Protein AF-A0A928KR52-F1 (afdb_monomer)

Mean predicted aligned error: 9.92 Å

Foldseek 3Di:
DDPVLVVLVVVLVVLVVLLCVQVVCVVVQKFFDDPRHTVVLCVLVSVLVNLVSVLVNVLVVLVVCVVVDPVVRSVVVNVVSVVVNVVSVVVSVVSVVLVPDWDWDKDADPVRQKIWIWTADSVQGWIKIWIWGDPDPGMTGTADIDIGPFADDDDDWDWDDDPFWIKIWGWGDPPDPPDDTDIDIDTGGGHPDDPPD

Secondary structure (DSSP, 8-state):
--HHHHHHHHHHHHHHHHHHHHHHHHHTTEEEEETTEEHHHHHHHHHHHHHHHHHHHHHHHHHHTTTTS-HHHHHHHHHHHHHHHHHHHHHHHHHHHHHTT--EEEEE-TTSSEEEEEEE-TTTSSEEEEEEEEEETTEEEEEEEEEE--B-SS--EEEEE-SSEEEEEEEE--SSTTPPPEEEEEEEESS------

Sequence (197 aa):
MTRKHAGLILAFSLLIFIAIAGIIPAVFGLEVFIFGRKFTEFFGVIAAAAAVLICIFVLSLISEYSEKIPKIASVVLRVLIIAFTVIFSFLFLAVSAFFTEKRVYRNISDDRRHEVIISEDSTFGGYNAVLYRRYSPFLKGEEPSFYIDDLAGEPDFTVDWYEDGCSVTYEHYSEYLGAEPTDFTQRLYFNNQNIEQ

Structure (mmCIF, N/CA/C/O backbone):
data_AF-A0A928KR52-F1
#
_entry.id   AF-A0A928KR52-F1
#
loop_
_atom_site.group_PDB
_atom_site.id
_atom_site.type_symbol
_atom_site.label_atom_id
_atom_site.label_alt_id
_atom_site.label_comp_id
_atom_site.label_asym_id
_atom_site.label_entity_id
_atom_site.label_seq_id
_atom_site.pdbx_PDB_ins_code
_atom_site.Cartn_x
_atom_site.Cartn_y
_atom_site.Cartn_z
_atom_site.occupancy
_atom_site.B_iso_or_equiv
_atom_site.auth_seq_id
_atom_site.auth_comp_id
_atom_site.auth_asym_id
_atom_site.auth_atom_id
_atom_site.pdbx_PDB_model_num
ATOM 1 N N . MET A 1 1 ? -23.065 -6.077 30.603 1.00 55.69 1 MET A N 1
ATOM 2 C CA . MET A 1 1 ? -22.510 -5.696 29.287 1.00 55.69 1 MET A CA 1
ATOM 3 C C . MET A 1 1 ? -23.669 -5.381 28.353 1.00 55.69 1 MET A C 1
ATOM 5 O O . MET A 1 1 ? -24.439 -6.279 28.038 1.00 55.69 1 MET A O 1
ATOM 9 N N . THR A 1 2 ? -23.886 -4.112 28.002 1.00 74.12 2 THR A N 1
ATOM 10 C CA . THR A 1 2 ? -25.034 -3.728 27.158 1.00 74.12 2 THR A CA 1
ATOM 11 C C . THR A 1 2 ? -24.762 -4.068 25.683 1.00 74.12 2 THR A C 1
ATOM 13 O O . THR A 1 2 ? -23.604 -4.101 25.265 1.00 74.12 2 THR A O 1
ATOM 16 N N . ARG A 1 3 ? -25.804 -4.312 24.864 1.00 76.25 3 ARG A N 1
ATOM 17 C CA . ARG A 1 3 ? -25.668 -4.651 23.421 1.00 76.25 3 ARG A CA 1
ATOM 18 C C . ARG A 1 3 ? -24.761 -3.675 22.646 1.00 76.25 3 ARG A C 1
ATOM 20 O O . ARG A 1 3 ? -24.077 -4.085 21.716 1.00 76.25 3 ARG A O 1
ATOM 27 N N . LYS A 1 4 ? -24.710 -2.407 23.071 1.00 75.00 4 LYS A N 1
ATOM 28 C CA . LYS A 1 4 ? -23.843 -1.358 22.507 1.00 75.00 4 LYS A CA 1
ATOM 29 C C . LYS A 1 4 ? -22.347 -1.640 22.720 1.00 75.00 4 LYS A C 1
ATOM 31 O O . LYS A 1 4 ? -21.561 -1.459 21.799 1.00 75.00 4 LYS A O 1
ATOM 36 N N . HIS A 1 5 ? -21.964 -2.147 23.894 1.00 78.12 5 HIS A N 1
ATOM 37 C CA . HIS A 1 5 ? -20.573 -2.507 24.198 1.00 78.12 5 HIS A CA 1
ATOM 38 C C . HIS A 1 5 ? -20.128 -3.740 23.407 1.00 78.12 5 HIS A C 1
ATOM 40 O O . HIS A 1 5 ? -19.004 -3.776 22.923 1.00 78.12 5 HIS A O 1
ATOM 46 N N . ALA A 1 6 ? -21.019 -4.720 23.224 1.00 79.94 6 ALA A N 1
ATOM 47 C CA . ALA A 1 6 ? -20.734 -5.886 22.389 1.00 79.94 6 ALA A CA 1
ATOM 48 C C . ALA A 1 6 ? -20.497 -5.489 20.920 1.00 79.94 6 ALA A C 1
ATOM 50 O O . ALA A 1 6 ? -19.545 -5.964 20.309 1.00 79.94 6 ALA A O 1
ATOM 51 N N . GLY A 1 7 ? -21.307 -4.570 20.378 1.00 80.19 7 GLY A N 1
ATOM 52 C CA . GLY A 1 7 ? -21.117 -4.041 19.023 1.00 80.19 7 GLY A CA 1
ATOM 53 C C . GLY A 1 7 ? -19.794 -3.287 18.845 1.00 80.19 7 GLY A C 1
ATOM 54 O O . GLY A 1 7 ? -19.090 -3.521 17.867 1.00 80.19 7 GLY A O 1
ATOM 55 N N . LEU A 1 8 ? -19.419 -2.437 19.809 1.00 82.31 8 LEU A N 1
ATOM 56 C CA . LEU A 1 8 ? -18.141 -1.710 19.779 1.00 82.31 8 LEU A CA 1
ATOM 57 C C . LEU A 1 8 ? -16.932 -2.647 19.851 1.00 82.31 8 LEU A C 1
ATOM 59 O O . LEU A 1 8 ? -15.969 -2.457 19.114 1.00 82.31 8 LEU A O 1
ATOM 63 N N . ILE A 1 9 ? -16.991 -3.677 20.698 1.00 80.88 9 ILE A N 1
ATOM 64 C CA . ILE A 1 9 ? -15.913 -4.666 20.801 1.00 80.88 9 ILE A CA 1
ATOM 65 C C . ILE A 1 9 ? -15.808 -5.484 19.519 1.00 80.88 9 ILE A C 1
ATOM 67 O O . ILE A 1 9 ? -14.703 -5.659 19.025 1.00 80.88 9 ILE A O 1
ATOM 71 N N . LEU A 1 10 ? -16.928 -5.918 18.935 1.00 86.62 10 LEU A N 1
ATOM 72 C CA . LEU A 1 10 ? -16.916 -6.615 17.647 1.00 86.62 10 LEU A CA 1
ATOM 73 C C . LEU A 1 10 ? -16.299 -5.753 16.539 1.00 86.62 10 LEU A C 1
ATOM 75 O O . LEU A 1 10 ? -15.465 -6.245 15.785 1.00 86.62 10 LEU A O 1
ATOM 79 N N . ALA A 1 11 ? -16.659 -4.468 16.467 1.00 83.50 11 ALA A N 1
ATOM 80 C CA . ALA A 1 11 ? -16.080 -3.539 15.498 1.00 83.50 11 ALA A CA 1
ATOM 81 C C . ALA A 1 11 ? -14.566 -3.366 15.705 1.00 83.50 11 ALA A C 1
ATOM 83 O O . ALA A 1 11 ? -13.798 -3.408 14.747 1.00 83.50 11 ALA A O 1
ATOM 84 N N . PHE A 1 12 ? -14.121 -3.236 16.956 1.00 81.62 12 PHE A N 1
ATOM 85 C CA . PHE A 1 12 ? -12.703 -3.127 17.286 1.00 81.62 12 PHE A CA 1
ATOM 86 C C . PHE A 1 12 ? -11.923 -4.411 16.963 1.00 81.62 12 PHE A C 1
ATOM 88 O O . PHE A 1 12 ? -10.871 -4.356 16.329 1.00 81.62 12 PHE A O 1
ATOM 95 N N . SER A 1 13 ? -12.461 -5.577 17.330 1.00 80.88 13 SER A N 1
ATOM 96 C CA . SER A 1 13 ? -11.883 -6.881 16.993 1.00 80.88 13 SER A CA 1
ATOM 97 C C . SER A 1 13 ? -11.789 -7.092 15.483 1.00 80.88 13 SER A C 1
ATOM 99 O O . SER A 1 13 ? -10.795 -7.639 15.013 1.00 80.88 13 SER A O 1
ATOM 101 N N . LEU A 1 14 ? -12.777 -6.620 14.717 1.00 87.00 14 LEU A N 1
ATOM 102 C CA . LEU A 1 14 ? -12.745 -6.664 13.258 1.00 87.00 14 LEU A CA 1
ATOM 103 C C . LEU A 1 14 ? -11.620 -5.789 12.686 1.00 87.00 14 LEU A C 1
ATOM 105 O O . LEU A 1 14 ? -10.897 -6.247 11.808 1.00 87.00 14 LEU A O 1
ATOM 109 N N . LEU A 1 15 ? -11.426 -4.565 13.192 1.00 84.19 15 LEU A N 1
ATOM 110 C CA . LEU A 1 15 ? -10.324 -3.702 12.743 1.00 84.19 15 LEU A CA 1
ATOM 111 C C . LEU A 1 15 ? -8.952 -4.315 13.041 1.00 84.19 15 LEU A C 1
ATOM 113 O O . LEU A 1 15 ? -8.076 -4.286 12.179 1.00 84.19 15 LEU A O 1
ATOM 117 N N . ILE A 1 16 ? -8.777 -4.913 14.225 1.00 82.88 16 ILE A N 1
ATOM 118 C CA . ILE A 1 16 ? -7.548 -5.643 14.568 1.00 82.88 16 ILE A CA 1
ATOM 119 C C . ILE A 1 16 ? -7.344 -6.816 13.614 1.00 82.88 16 ILE A C 1
ATOM 121 O O . ILE A 1 16 ? -6.245 -7.004 13.103 1.00 82.88 16 ILE A O 1
ATOM 125 N N . PHE A 1 17 ? -8.394 -7.596 13.352 1.00 86.25 17 PHE A N 1
ATOM 126 C CA . PHE A 1 17 ? -8.311 -8.718 12.427 1.00 86.25 17 PHE A CA 1
ATOM 127 C C . PHE A 1 17 ? -7.885 -8.264 11.026 1.00 86.25 17 PHE A C 1
ATOM 129 O O . PHE A 1 17 ? -6.988 -8.867 10.446 1.00 86.25 17 PHE A O 1
ATOM 136 N N . ILE A 1 18 ? -8.465 -7.176 10.510 1.00 84.88 18 ILE A N 1
ATOM 137 C CA . ILE A 1 18 ? -8.103 -6.605 9.205 1.00 84.88 18 ILE A CA 1
ATOM 138 C C . ILE A 1 18 ? -6.641 -6.136 9.205 1.00 84.88 18 ILE A C 1
ATOM 140 O O . ILE A 1 18 ? -5.906 -6.437 8.268 1.00 84.88 18 ILE A O 1
ATOM 144 N N . ALA A 1 19 ? -6.197 -5.450 10.263 1.00 82.19 19 ALA A N 1
ATOM 145 C CA . ALA A 1 19 ? -4.809 -5.015 10.407 1.00 82.19 19 ALA A CA 1
ATOM 146 C C . ALA A 1 19 ? -3.832 -6.202 10.393 1.00 82.19 19 ALA A C 1
ATOM 148 O O . ALA A 1 19 ? -2.851 -6.192 9.652 1.00 82.19 19 ALA A O 1
ATOM 149 N N . ILE A 1 20 ? -4.128 -7.251 11.163 1.00 83.06 20 ILE A N 1
ATOM 150 C CA . ILE A 1 20 ? -3.325 -8.477 11.221 1.00 83.06 20 ILE A CA 1
ATOM 151 C C . ILE A 1 20 ? -3.319 -9.187 9.863 1.00 83.06 20 ILE A C 1
ATOM 153 O O . ILE A 1 20 ? -2.260 -9.591 9.393 1.00 83.06 20 ILE A O 1
ATOM 157 N N . ALA A 1 21 ? -4.476 -9.308 9.210 1.00 84.44 21 ALA A N 1
ATOM 158 C CA . ALA A 1 21 ? -4.600 -9.952 7.906 1.00 84.44 21 ALA A CA 1
ATOM 159 C C . ALA A 1 21 ? -3.812 -9.227 6.805 1.00 84.44 21 ALA A C 1
ATOM 161 O O . ALA A 1 21 ? -3.392 -9.871 5.849 1.00 84.44 21 ALA A O 1
ATOM 162 N N . GLY A 1 22 ? -3.592 -7.917 6.938 1.00 78.88 22 GLY A N 1
ATOM 163 C CA . GLY A 1 22 ? -2.724 -7.164 6.037 1.00 78.88 22 GLY A CA 1
ATOM 164 C C . GLY A 1 22 ? -1.235 -7.231 6.389 1.00 78.88 22 GLY A C 1
ATOM 165 O O . GLY A 1 22 ? -0.410 -7.248 5.483 1.00 78.88 22 GLY A O 1
ATOM 166 N N . ILE A 1 23 ? -0.878 -7.312 7.678 1.00 79.50 23 ILE A N 1
ATOM 167 C CA . ILE A 1 23 ? 0.526 -7.371 8.130 1.00 79.50 23 ILE A CA 1
ATOM 168 C C . ILE A 1 23 ? 1.128 -8.771 7.965 1.00 79.50 23 ILE A C 1
ATOM 170 O O . ILE A 1 23 ? 2.283 -8.889 7.572 1.00 79.50 23 ILE A O 1
ATOM 174 N N . ILE A 1 24 ? 0.379 -9.837 8.273 1.00 85.75 24 ILE A N 1
ATOM 175 C CA . ILE A 1 24 ? 0.907 -11.211 8.233 1.00 85.75 24 ILE A CA 1
ATOM 176 C C . ILE A 1 24 ? 1.491 -11.555 6.854 1.00 85.75 24 ILE A C 1
ATOM 178 O O . ILE A 1 24 ? 2.617 -12.045 6.823 1.00 85.75 24 ILE A O 1
ATOM 182 N N . PRO A 1 25 ? 0.803 -11.302 5.724 1.00 85.38 25 PRO A N 1
ATOM 183 C CA . PRO A 1 25 ? 1.374 -11.558 4.406 1.00 85.38 25 PRO A CA 1
ATOM 184 C C . PRO A 1 25 ? 2.685 -10.799 4.173 1.00 85.38 25 PRO A C 1
ATOM 186 O O . PRO A 1 25 ? 3.625 -11.390 3.643 1.00 85.38 25 PRO A O 1
ATOM 189 N N . ALA A 1 26 ? 2.789 -9.550 4.644 1.00 80.75 26 ALA A N 1
ATOM 190 C CA . ALA A 1 26 ? 3.984 -8.726 4.457 1.00 80.75 26 ALA A CA 1
ATOM 191 C C . ALA A 1 26 ? 5.219 -9.336 5.142 1.00 80.75 26 ALA A C 1
ATOM 193 O O . ALA A 1 26 ? 6.319 -9.277 4.602 1.00 80.75 26 ALA A O 1
ATOM 194 N N . VAL A 1 27 ? 5.038 -10.027 6.278 1.00 81.38 27 VAL A N 1
ATOM 195 C CA . VAL A 1 27 ? 6.116 -10.784 6.950 1.00 81.38 27 VAL A CA 1
ATOM 196 C C . VAL A 1 27 ? 6.681 -11.900 6.059 1.00 81.38 27 VAL A C 1
ATOM 198 O O . VAL A 1 27 ? 7.848 -12.261 6.190 1.00 81.38 27 VAL A O 1
ATOM 201 N N . PHE A 1 28 ? 5.882 -12.430 5.133 1.00 83.69 28 PHE A N 1
ATOM 202 C CA . PHE A 1 28 ? 6.294 -13.449 4.164 1.00 83.69 28 PHE A CA 1
ATOM 203 C C . PHE A 1 28 ? 6.701 -12.864 2.799 1.00 83.69 28 PHE A C 1
ATOM 205 O O . PHE A 1 28 ? 6.797 -13.612 1.829 1.00 83.69 28 PHE A O 1
ATOM 212 N N . GLY A 1 29 ? 6.914 -11.546 2.699 1.00 79.88 29 GLY A N 1
ATOM 213 C CA . GLY A 1 29 ? 7.235 -10.872 1.434 1.00 79.88 29 GLY A CA 1
ATOM 214 C C . GLY A 1 29 ? 6.047 -10.760 0.472 1.00 79.88 29 GLY A C 1
ATOM 215 O O . GLY A 1 29 ? 6.232 -10.540 -0.724 1.00 79.88 29 GLY A O 1
ATOM 216 N N . LEU A 1 30 ? 4.821 -10.944 0.975 1.00 86.25 30 LEU A N 1
ATOM 217 C CA . LEU A 1 30 ? 3.591 -10.781 0.210 1.00 86.25 30 LEU A CA 1
ATOM 218 C C . LEU A 1 30 ? 2.888 -9.485 0.605 1.00 86.25 30 LEU A C 1
ATOM 220 O O . LEU A 1 30 ? 2.448 -9.301 1.732 1.00 86.25 30 LEU A O 1
ATOM 224 N N . GLU A 1 31 ? 2.688 -8.615 -0.361 1.00 86.81 31 GLU A N 1
ATOM 225 C CA . GLU A 1 31 ? 1.972 -7.366 -0.204 1.00 86.81 31 GLU A CA 1
ATOM 226 C C . GLU A 1 31 ? 0.489 -7.548 -0.543 1.00 86.81 31 GLU A C 1
ATOM 228 O O . GLU A 1 31 ? 0.108 -8.060 -1.606 1.00 86.81 31 GLU A O 1
ATOM 233 N N . VAL A 1 32 ? -0.371 -7.100 0.374 1.00 86.69 32 VAL A N 1
ATOM 234 C CA . VAL A 1 32 ? -1.816 -7.023 0.144 1.00 86.69 32 VAL A CA 1
ATOM 235 C C . VAL A 1 32 ? -2.125 -5.699 -0.538 1.00 86.69 32 VAL A C 1
ATOM 237 O O . VAL A 1 32 ? -1.711 -4.648 -0.064 1.00 86.69 32 VAL A O 1
ATOM 240 N N . PHE A 1 33 ? -2.887 -5.727 -1.626 1.00 84.88 33 PHE A N 1
ATOM 241 C CA . PHE A 1 33 ? -3.305 -4.539 -2.362 1.00 84.88 33 PHE A CA 1
ATOM 242 C C . PHE A 1 33 ? -4.809 -4.319 -2.233 1.00 84.88 33 PHE A C 1
ATOM 244 O O . PHE A 1 33 ? -5.597 -5.227 -2.486 1.00 84.88 33 PHE A O 1
ATOM 251 N N . ILE A 1 34 ? -5.220 -3.093 -1.907 1.00 80.62 34 ILE A N 1
ATOM 252 C CA . ILE A 1 34 ? -6.626 -2.664 -1.910 1.00 80.62 34 ILE A CA 1
ATOM 253 C C . ILE A 1 34 ? -6.733 -1.404 -2.767 1.00 80.62 34 ILE A C 1
ATOM 255 O O . ILE A 1 34 ? -5.911 -0.500 -2.657 1.00 80.62 34 ILE A O 1
ATOM 259 N N . PHE A 1 35 ? -7.707 -1.369 -3.681 1.00 76.50 35 PHE A N 1
ATOM 260 C CA . PHE A 1 35 ? -7.882 -0.271 -4.649 1.00 76.50 35 PHE A CA 1
ATOM 261 C C . PHE A 1 35 ? -6.601 0.073 -5.427 1.00 76.50 35 PHE A C 1
ATOM 263 O O . PHE A 1 35 ? -6.375 1.210 -5.824 1.00 76.50 35 PHE A O 1
ATOM 270 N N . GLY A 1 36 ? -5.746 -0.928 -5.649 1.00 72.00 36 GLY A N 1
ATOM 271 C CA . GLY A 1 36 ? -4.499 -0.755 -6.376 1.00 72.00 36 GLY A CA 1
ATOM 272 C C . GLY A 1 36 ? -3.355 -0.102 -5.594 1.00 72.00 36 GLY A C 1
ATOM 273 O O . GLY A 1 36 ? -2.346 0.188 -6.222 1.00 72.00 36 GLY A O 1
ATOM 274 N N . ARG A 1 37 ? -3.454 0.069 -4.275 1.00 77.38 37 ARG A N 1
ATOM 275 C CA . ARG A 1 37 ? -2.351 0.539 -3.418 1.00 77.38 37 ARG A CA 1
ATOM 276 C C . ARG A 1 37 ? -2.008 -0.498 -2.350 1.00 77.38 37 ARG A C 1
ATOM 278 O O . ARG A 1 37 ? -2.858 -1.343 -2.049 1.00 77.38 37 ARG A O 1
ATOM 285 N N . LYS A 1 38 ? -0.791 -0.450 -1.795 1.00 80.81 38 LYS A N 1
ATOM 286 C CA . LYS A 1 38 ? -0.383 -1.363 -0.713 1.00 80.81 38 LYS A CA 1
ATOM 287 C C . LYS A 1 38 ? -1.280 -1.148 0.506 1.00 80.81 38 LYS A C 1
ATOM 289 O O . LYS A 1 38 ? -1.607 -0.020 0.864 1.00 80.81 38 LYS A O 1
ATOM 294 N N . PHE A 1 39 ? -1.668 -2.227 1.177 1.00 80.94 39 PHE A N 1
ATOM 295 C CA . PHE A 1 39 ? -2.497 -2.184 2.380 1.00 80.94 39 PHE A CA 1
ATOM 296 C C . PHE A 1 39 ? -1.840 -1.368 3.499 1.00 80.94 39 PHE A C 1
ATOM 298 O O . PHE A 1 39 ? -2.528 -0.683 4.255 1.00 80.94 39 PHE A O 1
ATOM 305 N N . THR A 1 40 ? -0.510 -1.406 3.576 1.00 73.69 40 THR A N 1
ATOM 306 C CA . THR A 1 40 ? 0.300 -0.635 4.526 1.00 73.69 40 THR A CA 1
ATOM 307 C C . THR A 1 40 ? 0.060 0.873 4.417 1.00 73.69 40 THR A C 1
ATOM 309 O O . THR A 1 40 ? 0.068 1.556 5.439 1.00 73.69 40 THR A O 1
ATOM 312 N N . GLU A 1 41 ? -0.285 1.389 3.233 1.00 75.12 41 GLU A N 1
ATOM 313 C CA . GLU A 1 41 ? -0.672 2.796 3.046 1.00 75.12 41 GLU A CA 1
A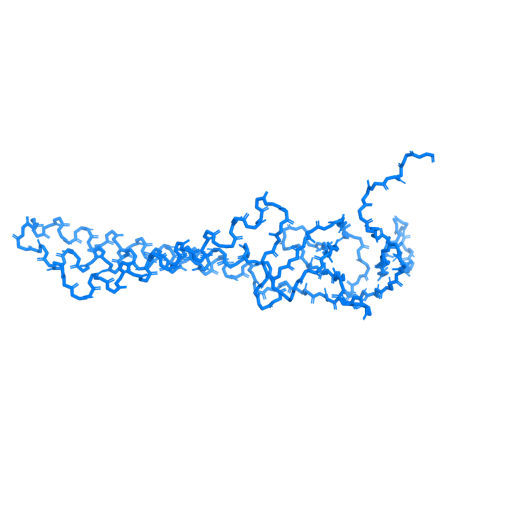TOM 314 C C . GLU A 1 41 ? -2.007 3.135 3.730 1.00 75.12 41 GLU A C 1
ATOM 316 O O . GLU A 1 41 ? -2.226 4.263 4.165 1.00 75.12 41 GLU A O 1
ATOM 321 N N . PHE A 1 42 ? -2.899 2.156 3.901 1.00 74.81 42 PHE A N 1
ATOM 322 C CA . PHE A 1 42 ? -4.183 2.333 4.588 1.00 74.81 42 PHE A CA 1
ATOM 323 C C . PHE A 1 42 ? -4.102 2.075 6.097 1.00 74.81 42 PHE A C 1
ATOM 325 O O . PHE A 1 42 ? -5.080 2.310 6.815 1.00 74.81 42 PHE A O 1
ATOM 332 N N . PHE A 1 43 ? -2.953 1.625 6.612 1.00 72.81 43 PHE A N 1
ATOM 333 C CA . PHE A 1 43 ? -2.794 1.298 8.029 1.00 72.81 43 PHE A CA 1
ATOM 334 C C . PHE A 1 43 ? -3.087 2.501 8.937 1.00 72.81 43 PHE A C 1
ATOM 336 O O . PHE A 1 43 ? -3.737 2.350 9.973 1.00 72.81 43 PHE A O 1
ATOM 343 N N . GLY A 1 44 ? -2.708 3.712 8.510 1.00 70.38 44 GLY A N 1
ATOM 344 C CA . GLY A 1 44 ? -3.032 4.952 9.223 1.00 70.38 44 GLY A CA 1
ATOM 345 C C . GLY A 1 44 ? -4.541 5.186 9.382 1.00 70.38 44 GLY A C 1
ATOM 346 O O . GLY A 1 44 ? -4.994 5.591 10.453 1.00 70.38 44 GLY A O 1
ATOM 347 N N . VAL A 1 45 ? -5.340 4.856 8.360 1.00 74.69 45 VAL A N 1
ATOM 348 C CA . VAL A 1 45 ? -6.812 4.956 8.398 1.00 74.69 45 VAL A CA 1
ATOM 349 C C . VAL A 1 45 ? -7.404 3.951 9.380 1.00 74.69 45 VAL A C 1
ATOM 351 O O . VAL A 1 45 ? -8.276 4.297 10.178 1.00 74.69 45 VAL A O 1
ATOM 354 N N . ILE A 1 46 ? -6.907 2.714 9.363 1.00 76.94 46 ILE A N 1
ATOM 355 C CA . ILE A 1 46 ? -7.369 1.653 10.266 1.00 76.94 46 ILE A CA 1
ATOM 356 C C . ILE A 1 46 ? -7.035 2.002 11.721 1.00 76.94 46 ILE A C 1
ATOM 358 O O . ILE A 1 46 ? -7.893 1.872 12.597 1.00 76.94 46 ILE A O 1
ATOM 362 N N . ALA A 1 47 ? -5.825 2.504 11.978 1.00 74.06 47 ALA A N 1
ATOM 363 C CA . ALA A 1 47 ? -5.405 2.955 13.301 1.00 74.06 47 ALA A CA 1
ATOM 364 C C . ALA A 1 47 ? -6.267 4.124 13.810 1.00 74.06 47 ALA A C 1
ATOM 366 O O . ALA A 1 47 ? -6.705 4.112 14.963 1.00 74.06 47 ALA A O 1
ATOM 367 N N . ALA A 1 48 ? -6.577 5.099 12.949 1.00 73.38 48 ALA A N 1
ATOM 368 C CA . ALA A 1 48 ? -7.456 6.214 13.295 1.00 73.38 48 ALA A CA 1
ATOM 369 C C . ALA A 1 48 ? -8.884 5.742 13.625 1.00 73.38 48 ALA A C 1
ATOM 371 O O . ALA A 1 48 ? -9.441 6.126 14.656 1.00 73.38 48 ALA A O 1
ATOM 372 N N . ALA A 1 49 ? -9.460 4.854 12.807 1.00 78.31 49 ALA A N 1
ATOM 373 C CA . ALA A 1 49 ? -10.778 4.276 13.064 1.00 78.31 49 ALA A CA 1
ATOM 374 C C . ALA A 1 49 ? -10.819 3.513 14.402 1.00 78.31 49 ALA A C 1
ATOM 376 O O . ALA A 1 49 ? -11.764 3.665 15.181 1.00 78.31 49 ALA A O 1
ATOM 377 N N . ALA A 1 50 ? -9.770 2.746 14.710 1.00 80.31 50 ALA A N 1
ATOM 378 C CA . ALA A 1 50 ? -9.643 2.030 15.975 1.00 80.31 50 ALA A CA 1
ATOM 379 C C . ALA A 1 50 ? -9.565 2.990 17.176 1.00 80.31 50 ALA A C 1
ATOM 381 O O . ALA A 1 50 ? -10.261 2.782 18.172 1.00 80.31 50 ALA A O 1
ATOM 382 N N . ALA A 1 51 ? -8.789 4.073 17.070 1.00 76.69 51 ALA A N 1
ATOM 383 C CA . ALA A 1 51 ? -8.685 5.094 18.113 1.00 76.69 51 ALA A CA 1
ATOM 384 C C . ALA A 1 51 ? -10.033 5.783 18.392 1.00 76.69 51 ALA A C 1
ATOM 386 O O . ALA A 1 51 ? -10.410 5.964 19.554 1.00 76.69 51 ALA A O 1
ATOM 387 N N . VAL A 1 52 ? -10.802 6.106 17.347 1.00 80.06 52 VAL A N 1
ATOM 388 C CA . VAL A 1 52 ? -12.146 6.694 17.478 1.00 80.06 52 VAL A CA 1
ATOM 389 C C . VAL A 1 52 ? -13.109 5.731 18.178 1.00 80.06 52 VAL A C 1
ATOM 391 O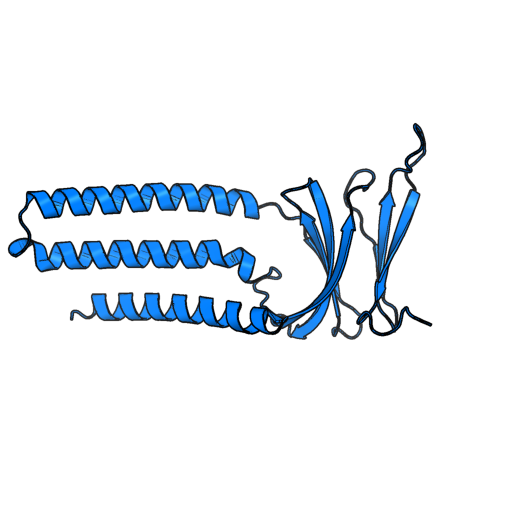 O . VAL A 1 52 ? -13.829 6.142 19.093 1.00 80.06 52 VAL A O 1
ATOM 394 N N . LEU A 1 53 ? -13.094 4.441 17.822 1.00 82.06 53 LEU A N 1
ATOM 395 C CA . LEU A 1 53 ? -13.916 3.429 18.497 1.00 82.06 53 LEU A CA 1
ATOM 396 C C . LEU A 1 53 ? -13.559 3.291 19.982 1.00 82.06 53 LEU A C 1
ATOM 398 O O . LEU A 1 53 ? -14.465 3.208 20.813 1.00 82.06 53 LEU A O 1
ATOM 402 N N . ILE A 1 54 ? -12.267 3.327 20.329 1.00 80.12 54 ILE A N 1
ATOM 403 C CA . ILE A 1 54 ? -11.813 3.335 21.727 1.00 80.12 54 ILE A CA 1
ATOM 404 C C . ILE A 1 54 ? -12.352 4.574 22.450 1.00 80.12 54 ILE A C 1
ATOM 406 O O . ILE A 1 54 ? -12.897 4.446 23.544 1.00 80.12 54 ILE A O 1
ATOM 410 N N . CYS A 1 55 ? -12.272 5.761 21.844 1.00 79.19 55 CYS A N 1
ATOM 411 C CA . CYS A 1 55 ? -12.784 6.992 22.453 1.00 79.19 55 CYS A CA 1
ATOM 412 C C . CYS A 1 55 ? -14.292 6.906 22.735 1.00 79.19 55 CYS A C 1
ATOM 414 O O . CYS A 1 55 ? -14.733 7.223 23.842 1.00 79.19 55 CYS A O 1
ATOM 416 N N . ILE A 1 56 ? -15.084 6.409 21.778 1.00 80.88 56 ILE A N 1
ATOM 417 C CA . ILE A 1 56 ? -16.531 6.196 21.954 1.00 80.88 56 ILE A CA 1
ATOM 418 C C . ILE A 1 56 ? -16.805 5.170 23.059 1.00 80.88 56 ILE A C 1
ATOM 420 O O . ILE A 1 56 ? -17.703 5.366 23.884 1.00 80.88 56 ILE A O 1
ATOM 424 N N . PHE A 1 57 ? -16.034 4.083 23.098 1.00 80.69 57 PHE A N 1
ATOM 425 C CA . PHE A 1 57 ? -16.164 3.042 24.111 1.00 80.69 57 PHE A CA 1
ATOM 426 C C . PHE A 1 57 ? -15.871 3.576 25.516 1.00 80.69 57 PHE A C 1
ATOM 428 O O . PHE A 1 57 ? -16.671 3.376 26.431 1.00 80.69 57 PHE A O 1
ATOM 435 N N . VAL A 1 58 ? -14.782 4.328 25.683 1.00 78.94 58 VAL A N 1
ATOM 436 C CA . VAL A 1 58 ? -14.417 4.930 26.970 1.00 78.94 58 VAL A CA 1
ATOM 437 C C . VAL A 1 58 ? -15.458 5.970 27.399 1.00 78.94 58 VAL A C 1
ATOM 439 O O . VAL A 1 58 ? -15.887 5.950 28.550 1.00 78.94 58 VAL A O 1
ATOM 442 N N . LEU A 1 59 ? -15.945 6.829 26.496 1.00 80.00 59 LEU A N 1
ATOM 443 C CA . LEU A 1 59 ? -17.021 7.782 26.813 1.00 80.00 59 LEU A CA 1
ATOM 444 C C . LEU A 1 59 ? -18.316 7.080 27.235 1.00 80.00 59 LEU A C 1
ATOM 446 O O . LEU A 1 59 ? -18.971 7.517 28.186 1.00 80.00 59 LEU A O 1
ATOM 450 N N . SER A 1 60 ? -18.658 5.976 26.568 1.00 77.88 60 SER A N 1
ATOM 451 C CA . SER A 1 60 ? -19.817 5.150 26.917 1.00 77.88 60 SER A CA 1
ATOM 452 C C . SER A 1 60 ? -19.669 4.571 28.324 1.00 77.88 60 SER A C 1
ATOM 454 O O . SER A 1 60 ? -20.580 4.727 29.139 1.00 77.88 60 SER A O 1
ATOM 456 N N . LEU A 1 61 ? -18.497 4.019 28.658 1.00 77.38 61 LEU A N 1
ATOM 457 C CA . LEU A 1 61 ? -18.202 3.528 30.006 1.00 77.38 61 LEU A CA 1
ATOM 458 C C . LEU A 1 61 ? -18.296 4.646 31.053 1.00 77.38 61 LEU A C 1
ATOM 460 O O . LEU A 1 61 ? -18.949 4.470 32.075 1.00 77.38 61 LEU A O 1
ATOM 464 N N . ILE A 1 62 ? -17.717 5.824 30.804 1.00 76.88 62 ILE A N 1
ATOM 465 C CA . ILE A 1 62 ? -17.786 6.958 31.745 1.00 76.88 62 ILE A CA 1
ATOM 466 C C . ILE A 1 62 ? -19.233 7.390 31.990 1.00 76.88 62 ILE A C 1
ATOM 468 O O . ILE A 1 62 ? -19.582 7.764 33.108 1.00 76.88 62 ILE A O 1
ATOM 472 N N . SER A 1 63 ? -20.074 7.368 30.952 1.00 74.31 63 SER A N 1
ATOM 473 C CA . SER A 1 63 ? -21.494 7.697 31.089 1.00 74.31 63 SER A CA 1
ATOM 474 C C . SER A 1 63 ? -22.265 6.659 31.907 1.00 74.31 63 SER A C 1
ATOM 476 O O . SER A 1 63 ? -23.130 7.039 32.686 1.00 74.31 63 SER A O 1
ATOM 478 N N . GLU A 1 64 ? -21.921 5.374 31.786 1.00 76.44 64 GLU A N 1
ATOM 479 C CA . GLU A 1 64 ? -22.580 4.278 32.510 1.00 76.44 64 GLU A CA 1
ATOM 480 C C . GLU A 1 64 ? -22.104 4.186 33.971 1.00 76.44 64 GLU A C 1
ATOM 482 O O . GLU A 1 64 ? -22.883 3.864 34.864 1.00 76.44 64 GLU A O 1
ATOM 487 N N . TYR A 1 65 ? -20.844 4.537 34.244 1.00 74.56 65 TYR A N 1
ATOM 488 C CA . TYR A 1 65 ? -20.251 4.531 35.587 1.00 74.56 65 TYR A CA 1
ATOM 489 C C . TYR A 1 65 ? -20.239 5.908 36.270 1.00 74.56 65 TYR A C 1
ATOM 491 O O . TYR A 1 65 ? -19.561 6.078 37.287 1.00 74.56 65 TYR A O 1
ATOM 499 N N . SER A 1 66 ? -20.991 6.896 35.767 1.00 68.94 66 SER A N 1
ATOM 500 C CA . SER A 1 66 ? -20.935 8.280 36.268 1.00 68.94 66 SER A CA 1
ATOM 501 C C . SER A 1 66 ? -21.325 8.433 37.740 1.00 68.94 66 SER A C 1
ATOM 503 O O . SER A 1 66 ? -20.929 9.405 38.373 1.00 68.94 66 SER A O 1
ATOM 505 N N . GLU A 1 67 ? -22.087 7.487 38.293 1.00 68.62 67 GLU A N 1
ATOM 506 C CA . GLU A 1 67 ? -22.455 7.467 39.716 1.00 68.62 67 GLU A CA 1
ATOM 507 C C . GLU A 1 67 ? -21.317 6.987 40.628 1.00 68.62 67 GLU A C 1
ATOM 509 O O . GLU A 1 67 ? -21.259 7.367 41.794 1.00 68.62 67 GLU A O 1
ATOM 514 N N . LYS A 1 68 ? -20.393 6.171 40.105 1.00 74.19 68 LYS A N 1
ATOM 515 C CA . LYS A 1 68 ? -19.252 5.623 40.861 1.00 74.19 68 LYS A CA 1
ATOM 516 C C . LYS A 1 68 ? -17.987 6.469 40.731 1.00 74.19 68 LYS A C 1
ATOM 518 O O . LYS A 1 68 ? -17.042 6.277 41.491 1.00 74.19 68 LYS A O 1
ATOM 523 N N . ILE A 1 69 ? -17.951 7.379 39.760 1.00 72.56 69 ILE A N 1
ATOM 524 C CA . ILE A 1 69 ? -16.800 8.232 39.469 1.00 72.56 69 ILE A CA 1
ATOM 525 C C . ILE A 1 69 ? -17.059 9.624 40.064 1.00 72.56 69 ILE A C 1
ATOM 527 O O . ILE A 1 69 ? -18.116 10.206 39.814 1.00 72.56 69 ILE A O 1
ATOM 531 N N . PRO A 1 70 ? -16.112 10.215 40.816 1.00 79.12 70 PRO A N 1
ATOM 532 C CA . PRO A 1 70 ? -16.271 11.580 41.303 1.00 79.12 70 PRO A CA 1
ATOM 533 C C . PRO A 1 70 ? -16.470 12.552 40.129 1.00 79.12 70 PRO A C 1
ATOM 535 O O . PRO A 1 70 ? -15.748 12.493 39.133 1.00 79.12 70 PRO A O 1
ATOM 538 N N . LYS A 1 71 ? -17.441 13.472 40.250 1.00 78.00 71 LYS A N 1
ATOM 539 C CA . LYS A 1 71 ? -17.871 14.378 39.160 1.00 78.00 71 LYS A CA 1
ATOM 540 C C . LYS A 1 71 ? -16.704 15.088 38.465 1.00 78.00 71 LYS A C 1
ATOM 542 O O . LYS A 1 71 ? -16.686 15.171 37.241 1.00 78.00 71 LYS A O 1
ATOM 547 N N . ILE A 1 72 ? -15.714 15.546 39.233 1.00 77.75 72 ILE A N 1
ATOM 548 C CA . ILE A 1 72 ? -14.520 16.229 38.712 1.00 77.75 72 ILE A CA 1
ATOM 549 C C . ILE A 1 72 ? -13.695 15.289 37.822 1.00 77.75 72 ILE A C 1
ATOM 551 O O . ILE A 1 72 ? -13.341 15.664 36.708 1.00 77.75 72 ILE A O 1
ATOM 555 N N . ALA A 1 73 ? -13.454 14.048 38.256 1.00 76.38 73 ALA A N 1
ATOM 556 C CA . ALA A 1 73 ? -12.718 13.063 37.464 1.00 76.38 73 ALA A CA 1
ATOM 557 C C . ALA A 1 73 ? -13.465 12.697 36.174 1.00 76.38 73 ALA A C 1
ATOM 559 O O . ALA A 1 73 ? -12.845 12.588 35.120 1.00 76.38 73 ALA A O 1
ATOM 560 N N . SER A 1 74 ? -14.800 12.587 36.221 1.00 76.00 74 SER A N 1
ATOM 561 C CA . SER A 1 74 ? -15.602 12.357 35.013 1.00 76.00 74 SER A CA 1
ATOM 562 C C . SER A 1 74 ? -15.506 13.518 34.018 1.00 76.00 74 SER A C 1
ATOM 564 O O . SER A 1 74 ? -15.535 13.267 32.814 1.00 76.00 74 SER A O 1
ATOM 566 N N . VAL A 1 75 ? -15.435 14.768 34.483 1.00 79.31 75 VAL A N 1
ATOM 567 C CA . VAL A 1 75 ? -15.287 15.939 33.603 1.00 79.31 75 VAL A CA 1
ATOM 568 C C . VAL A 1 75 ? -13.890 15.964 32.990 1.00 79.31 75 VAL A C 1
ATOM 570 O O . VAL A 1 75 ? -13.776 16.032 31.770 1.00 79.31 75 VAL A O 1
ATOM 573 N N . VAL A 1 76 ? -12.841 15.825 33.806 1.00 80.19 76 VAL A N 1
ATOM 574 C CA . VAL A 1 76 ? -11.444 15.814 33.336 1.00 80.19 76 VAL A CA 1
ATOM 575 C C . VAL A 1 76 ? -11.221 14.713 32.301 1.00 80.19 76 VAL A C 1
ATOM 577 O O . VAL A 1 76 ? -10.658 14.971 31.241 1.00 80.19 76 VAL A O 1
ATOM 580 N N . LEU A 1 77 ? -11.724 13.504 32.554 1.00 80.06 77 LEU A N 1
ATOM 581 C CA . LEU A 1 77 ? -11.559 12.374 31.644 1.00 80.06 77 LEU A CA 1
ATOM 582 C C . LEU A 1 77 ? -12.271 12.600 30.300 1.00 80.06 77 LEU A C 1
ATOM 584 O O . LEU A 1 77 ? -11.711 12.290 29.253 1.00 80.06 77 LEU A O 1
ATOM 588 N N . ARG A 1 78 ? -13.469 13.206 30.302 1.00 80.25 78 ARG A N 1
ATOM 589 C CA . ARG A 1 78 ? -14.163 13.594 29.059 1.00 80.25 78 ARG A CA 1
ATOM 590 C C . ARG A 1 78 ? -13.377 14.646 28.279 1.00 80.25 78 ARG A C 1
ATOM 592 O O . ARG A 1 78 ? -13.245 14.507 27.068 1.00 80.25 78 ARG A O 1
ATOM 599 N N . VAL A 1 79 ? -12.836 15.661 28.958 1.00 81.12 79 VAL A N 1
ATOM 600 C CA . VAL A 1 79 ? -12.011 16.699 28.316 1.00 81.12 79 VAL A CA 1
ATOM 601 C C . VAL A 1 79 ? -10.749 16.093 27.704 1.00 81.12 79 VAL A C 1
ATOM 603 O O . VAL A 1 79 ? -10.439 16.398 26.557 1.00 81.12 79 VAL A O 1
ATOM 606 N N . LEU A 1 80 ? -10.064 15.189 28.413 1.00 82.38 80 LEU A N 1
ATOM 607 C CA . LEU A 1 80 ? -8.880 14.497 27.894 1.00 82.38 80 LEU A CA 1
ATOM 608 C C . LEU A 1 80 ? -9.196 13.662 26.649 1.00 82.38 80 LEU A C 1
ATOM 610 O O . LEU A 1 80 ? -8.446 13.718 25.681 1.00 82.38 80 LEU A O 1
ATOM 614 N N . ILE A 1 81 ? -10.315 12.932 26.639 1.00 81.81 81 ILE A N 1
ATOM 615 C CA . ILE A 1 81 ? -10.720 12.134 25.471 1.00 81.81 81 ILE A CA 1
ATOM 616 C C . ILE A 1 81 ? -11.049 13.033 24.280 1.00 81.81 81 ILE A C 1
ATOM 618 O O . ILE A 1 81 ? -10.636 12.736 23.161 1.00 81.81 81 ILE A O 1
ATOM 622 N N . ILE A 1 82 ? -11.763 14.141 24.502 1.00 80.00 82 ILE A N 1
ATOM 623 C CA . ILE A 1 82 ? -12.070 15.104 23.437 1.00 80.00 82 ILE A CA 1
ATOM 624 C C . ILE A 1 82 ? -10.773 15.705 22.888 1.00 80.00 82 ILE A C 1
ATOM 626 O O . ILE A 1 82 ? -10.575 15.701 21.676 1.00 80.00 82 ILE A O 1
ATOM 630 N N . ALA A 1 83 ? -9.863 16.152 23.759 1.00 81.19 83 ALA A N 1
ATOM 631 C CA . ALA A 1 83 ? -8.567 16.694 23.355 1.00 81.19 83 ALA A CA 1
ATOM 632 C C . ALA A 1 83 ? -7.753 15.672 22.546 1.00 81.19 83 ALA A C 1
ATOM 634 O O . ALA A 1 83 ? -7.248 15.995 21.474 1.00 81.19 83 ALA A O 1
ATOM 635 N N . PHE A 1 84 ? -7.697 14.422 23.009 1.00 81.88 84 PHE A N 1
ATOM 636 C CA . PHE A 1 84 ? -7.033 13.331 22.300 1.00 81.88 84 PHE A CA 1
ATOM 637 C C . PHE A 1 84 ? -7.663 13.067 20.928 1.00 81.88 84 PHE A C 1
ATOM 639 O O . PHE A 1 84 ? -6.943 12.934 19.945 1.00 81.88 84 PHE A O 1
ATOM 646 N N . THR A 1 85 ? -8.996 13.065 20.837 1.00 78.00 85 THR A N 1
ATOM 647 C CA . THR A 1 85 ? -9.731 12.861 19.576 1.00 78.00 85 THR A CA 1
ATOM 648 C C . THR A 1 85 ? -9.442 13.980 18.575 1.00 78.00 85 THR A C 1
ATOM 650 O O . THR A 1 85 ? -9.228 13.711 17.394 1.00 78.00 85 THR A O 1
ATOM 653 N N . VAL A 1 86 ? -9.396 15.233 19.038 1.00 78.31 86 VAL A N 1
ATOM 654 C CA . VAL A 1 86 ? -9.053 16.393 18.202 1.00 78.31 86 VAL A CA 1
ATOM 655 C C . VAL A 1 86 ? -7.617 16.278 17.689 1.00 78.31 86 VAL A C 1
ATOM 657 O O . VAL A 1 86 ? -7.402 16.384 16.485 1.00 78.31 86 VAL A O 1
ATOM 660 N N . ILE A 1 87 ? -6.649 15.983 18.565 1.00 81.50 87 ILE A N 1
ATOM 661 C CA . ILE A 1 87 ? -5.242 15.784 18.176 1.00 81.50 87 ILE A CA 1
ATOM 662 C C . ILE A 1 87 ? -5.117 14.651 17.148 1.00 81.50 87 ILE A C 1
ATOM 664 O O . ILE A 1 87 ? -4.469 14.826 16.119 1.00 81.50 87 ILE A O 1
ATOM 668 N N . PHE A 1 88 ? -5.784 13.516 17.377 1.00 78.06 88 PHE A N 1
ATOM 669 C CA . PHE A 1 88 ? -5.789 12.392 16.435 1.00 78.06 88 PHE A CA 1
ATOM 670 C C . PHE A 1 88 ? -6.419 12.750 15.088 1.00 78.06 88 PHE A C 1
ATOM 672 O O . PHE A 1 88 ? -5.940 12.296 14.054 1.00 78.06 88 PHE A O 1
ATOM 679 N N . SER A 1 89 ? -7.461 13.582 15.083 1.00 73.06 89 SER A N 1
ATOM 680 C CA . SER A 1 89 ? -8.102 14.047 13.848 1.00 73.06 89 SER A CA 1
ATOM 681 C C . SER A 1 89 ? -7.161 14.935 13.027 1.00 73.06 89 SER A C 1
ATOM 683 O O . SER A 1 89 ? -7.089 14.785 11.810 1.00 73.06 89 SER A O 1
ATOM 685 N N . PHE A 1 90 ? -6.386 15.809 13.680 1.00 77.00 90 PHE A N 1
ATOM 686 C CA . PHE A 1 90 ? -5.347 16.604 13.014 1.00 77.00 90 PHE A CA 1
ATOM 687 C C . PHE A 1 90 ? -4.200 15.742 12.487 1.00 77.00 90 PHE A C 1
ATOM 689 O O . PHE A 1 90 ? -3.761 15.940 11.356 1.00 77.00 90 PHE A O 1
ATOM 696 N N . LEU A 1 91 ? -3.748 14.758 13.271 1.00 77.38 91 LEU A N 1
ATOM 697 C CA . LEU A 1 91 ? -2.734 13.804 12.825 1.00 77.38 91 LEU A CA 1
ATOM 698 C C . LEU A 1 91 ? -3.224 13.025 11.597 1.00 77.38 91 LEU A C 1
ATOM 700 O O . LEU A 1 91 ? -2.491 12.878 10.626 1.00 77.38 91 LEU A O 1
ATOM 704 N N . PHE A 1 92 ? -4.482 12.580 11.610 1.00 72.12 92 PHE A N 1
ATOM 705 C CA . PHE A 1 92 ? -5.095 11.886 10.484 1.00 72.12 92 PHE A CA 1
ATOM 706 C C . PHE A 1 92 ? -5.194 12.768 9.236 1.00 72.12 92 PHE A C 1
ATOM 708 O O . PHE A 1 92 ? -4.880 12.302 8.148 1.00 72.12 92 PHE A O 1
ATOM 715 N N . LEU A 1 93 ? -5.577 14.040 9.379 1.00 69.12 93 LEU A N 1
ATOM 716 C CA . LEU A 1 93 ? -5.586 14.997 8.268 1.00 69.12 93 LEU A CA 1
ATOM 717 C C . LEU A 1 93 ? -4.187 15.197 7.676 1.00 69.12 93 LEU A C 1
ATOM 719 O O . LEU A 1 93 ? -4.047 15.193 6.457 1.00 69.12 93 LEU A O 1
ATOM 723 N N . ALA A 1 94 ? -3.155 15.313 8.516 1.00 69.12 94 ALA A N 1
ATOM 724 C CA . ALA A 1 94 ? -1.771 15.445 8.063 1.00 69.12 94 ALA A CA 1
ATOM 725 C C . ALA A 1 94 ? -1.289 14.192 7.312 1.00 69.12 94 ALA A C 1
ATOM 727 O O . ALA A 1 94 ? -0.700 14.296 6.239 1.00 69.12 94 ALA A O 1
ATOM 728 N N . VAL A 1 95 ? -1.597 13.005 7.841 1.00 67.88 95 VAL A N 1
ATOM 729 C CA . VAL A 1 95 ? -1.276 11.723 7.201 1.00 67.88 95 VAL A CA 1
ATOM 730 C C . VAL A 1 95 ? -2.046 11.561 5.888 1.00 67.88 95 VAL A C 1
ATOM 732 O O . VAL A 1 95 ? -1.456 11.208 4.873 1.00 67.88 95 VAL A O 1
ATOM 735 N N . SER A 1 96 ? -3.347 11.866 5.872 1.00 63.75 96 SER A N 1
ATOM 736 C CA . SER A 1 96 ? -4.174 11.802 4.664 1.00 63.75 96 SER A CA 1
ATOM 737 C C . SER A 1 96 ? -3.655 12.742 3.584 1.00 63.75 96 SER A C 1
ATOM 739 O O . SER A 1 96 ? -3.579 12.314 2.440 1.00 63.75 96 SER A O 1
ATOM 741 N N . ALA A 1 97 ? -3.269 13.974 3.937 1.00 60.66 97 ALA A N 1
ATOM 742 C CA . ALA A 1 97 ? -2.691 14.933 2.999 1.00 60.66 97 ALA A CA 1
ATOM 743 C C . ALA A 1 97 ? -1.441 14.357 2.313 1.00 60.66 97 ALA A C 1
ATOM 745 O O . ALA A 1 97 ? -1.327 14.454 1.093 1.00 60.66 97 ALA A O 1
ATOM 746 N N . PHE A 1 98 ? -0.586 13.658 3.067 1.00 58.41 98 PHE A N 1
ATOM 747 C CA . PHE A 1 98 ? 0.619 12.997 2.555 1.00 58.41 98 PHE A CA 1
ATOM 748 C C . PHE A 1 98 ? 0.330 11.850 1.565 1.00 58.41 98 PHE A C 1
ATOM 750 O O . PHE A 1 98 ? 1.147 11.549 0.702 1.00 58.41 98 PHE A O 1
ATOM 757 N N . PHE A 1 99 ? -0.842 11.210 1.650 1.00 57.59 99 PHE A N 1
ATOM 758 C CA . PHE A 1 99 ? -1.225 10.097 0.770 1.00 57.59 99 PHE A CA 1
ATOM 759 C C . PHE A 1 99 ? -2.003 10.519 -0.494 1.00 57.59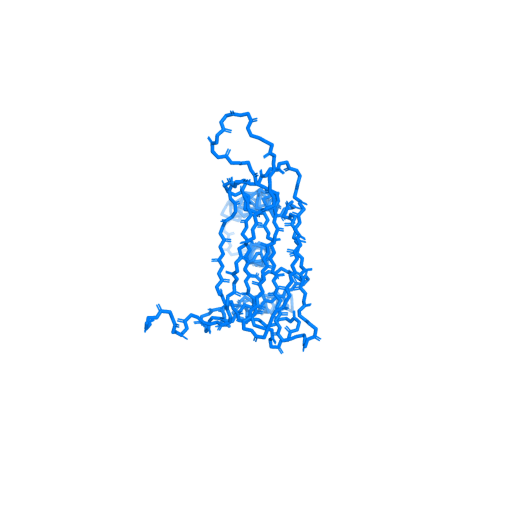 99 PHE A C 1
ATOM 761 O O . PHE A 1 99 ? -2.294 9.665 -1.345 1.00 57.59 99 PHE A O 1
ATOM 768 N N . THR A 1 100 ? -2.371 11.799 -0.630 1.00 50.91 100 THR A N 1
ATOM 769 C CA . THR A 1 100 ? -3.371 12.238 -1.626 1.00 50.91 100 THR A CA 1
ATOM 770 C C . THR A 1 100 ? -2.845 12.303 -3.060 1.00 50.91 100 THR A C 1
ATOM 772 O O . THR A 1 100 ? -3.632 12.134 -3.985 1.00 50.91 100 THR A O 1
ATOM 775 N N . GLU A 1 101 ? -1.539 12.454 -3.282 1.00 51.59 101 GLU A N 1
ATOM 776 C CA . GLU A 1 101 ? -1.015 12.787 -4.618 1.00 51.59 101 GLU A CA 1
ATOM 777 C C . GLU A 1 101 ? 0.097 11.860 -5.101 1.00 51.59 101 GLU A C 1
ATOM 779 O O . GLU A 1 101 ? 1.012 12.279 -5.790 1.00 51.59 101 GLU A O 1
ATOM 784 N N . LYS A 1 102 ? 0.016 10.562 -4.806 1.00 62.09 102 LYS A N 1
ATOM 785 C CA . LYS A 1 102 ? 0.890 9.623 -5.516 1.00 62.09 102 LYS A CA 1
ATOM 786 C C . LYS A 1 102 ? 0.353 9.412 -6.925 1.00 62.09 102 LYS A C 1
ATOM 788 O O . LYS A 1 102 ? -0.673 8.741 -7.095 1.00 62.09 102 LYS A O 1
ATOM 793 N N . ARG A 1 103 ? 1.035 9.972 -7.930 1.00 62.59 103 ARG A N 1
ATOM 794 C CA . ARG A 1 103 ? 0.888 9.512 -9.316 1.00 62.59 103 ARG A CA 1
ATOM 795 C C . ARG A 1 103 ? 1.368 8.068 -9.367 1.00 62.59 103 ARG A C 1
ATOM 797 O O . ARG A 1 103 ? 2.475 7.762 -8.930 1.00 62.59 103 ARG A O 1
ATOM 804 N N . VAL A 1 104 ? 0.495 7.178 -9.827 1.00 76.12 104 VAL A N 1
ATOM 805 C CA . VAL A 1 104 ? 0.775 5.744 -9.914 1.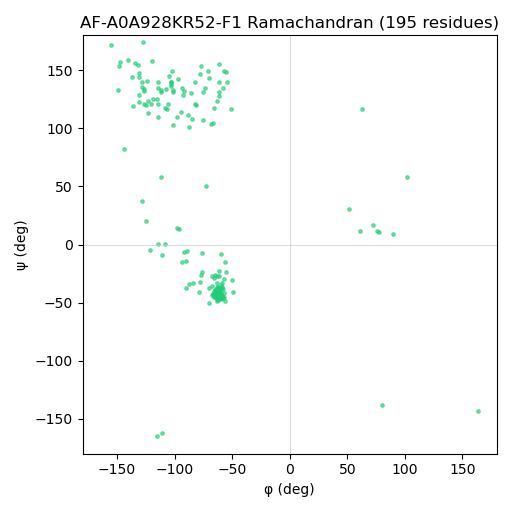00 76.12 104 VAL A CA 1
ATOM 806 C C . VAL A 1 104 ? 0.571 5.308 -11.354 1.00 76.12 104 VAL A C 1
ATOM 808 O O . VAL A 1 104 ? -0.560 5.285 -11.840 1.00 76.12 104 VAL A O 1
ATOM 811 N N . TYR A 1 105 ? 1.659 4.925 -12.010 1.00 84.88 105 TYR A N 1
ATOM 812 C CA . TYR A 1 105 ? 1.637 4.271 -13.309 1.00 84.88 105 TYR A CA 1
ATOM 813 C C . TYR A 1 105 ? 1.656 2.768 -13.085 1.00 84.88 105 TYR A C 1
ATOM 815 O O . TYR A 1 105 ? 2.399 2.250 -12.250 1.00 84.88 105 TYR A O 1
ATOM 823 N N . ARG A 1 106 ? 0.796 2.060 -13.810 1.00 87.81 106 ARG A N 1
ATOM 824 C CA . ARG A 1 106 ? 0.648 0.614 -13.691 1.00 87.81 106 ARG A CA 1
ATOM 825 C C . ARG A 1 106 ? 0.681 -0.008 -15.067 1.00 87.81 106 ARG A C 1
ATOM 827 O O . ARG A 1 106 ? -0.136 0.343 -15.913 1.00 87.81 106 ARG A O 1
ATOM 834 N N . ASN A 1 107 ? 1.534 -1.007 -15.222 1.00 91.56 107 ASN A N 1
ATOM 835 C CA . ASN A 1 107 ? 1.550 -1.859 -16.396 1.00 91.56 107 ASN A CA 1
ATOM 836 C C . ASN A 1 107 ? 1.513 -3.330 -15.951 1.00 91.56 107 ASN A C 1
ATOM 838 O O . ASN A 1 107 ? 2.172 -3.705 -14.983 1.00 91.56 107 ASN A O 1
ATOM 842 N N . ILE A 1 108 ? 0.681 -4.145 -16.597 1.00 90.75 108 ILE A N 1
ATOM 843 C CA . ILE A 1 108 ? 0.492 -5.568 -16.281 1.00 90.75 108 ILE A CA 1
ATOM 844 C C . ILE A 1 108 ? 0.991 -6.358 -17.485 1.00 90.75 108 ILE A C 1
ATOM 846 O O . ILE A 1 108 ? 0.628 -6.025 -18.610 1.00 90.75 108 ILE A O 1
ATOM 850 N N . SER A 1 109 ? 1.764 -7.413 -17.241 1.00 91.38 109 SER A N 1
ATOM 851 C CA . SER A 1 109 ? 2.236 -8.302 -18.301 1.00 91.38 109 SER A CA 1
ATOM 852 C C . SER A 1 109 ? 1.078 -8.984 -19.038 1.00 91.38 109 SER A C 1
ATOM 854 O O . SER A 1 109 ? -0.001 -9.206 -18.474 1.00 91.38 109 SER A O 1
ATOM 856 N N . ASP A 1 110 ? 1.308 -9.399 -20.283 1.00 89.38 110 ASP A N 1
ATOM 857 C CA . ASP A 1 110 ? 0.287 -10.073 -21.100 1.00 89.38 110 ASP A CA 1
ATOM 858 C C . ASP A 1 110 ? -0.226 -11.372 -20.455 1.00 89.38 110 ASP A C 1
ATOM 860 O O . ASP A 1 110 ? -1.419 -11.690 -20.509 1.00 89.38 110 ASP A O 1
ATOM 864 N N . ASP A 1 111 ? 0.659 -12.098 -19.764 1.00 87.31 111 ASP A N 1
ATOM 865 C CA . ASP A 1 111 ? 0.328 -13.320 -19.024 1.00 87.31 111 ASP A CA 1
ATOM 866 C C . ASP A 1 111 ? -0.393 -13.055 -17.685 1.00 87.31 111 ASP A C 1
ATOM 868 O O . ASP A 1 111 ? -0.873 -13.989 -17.033 1.00 87.31 111 ASP A O 1
ATOM 872 N N . ARG A 1 112 ? -0.506 -11.779 -17.285 1.00 88.00 112 ARG A N 1
ATOM 873 C CA . ARG A 1 112 ? -1.132 -11.271 -16.053 1.00 88.00 112 ARG A CA 1
ATOM 874 C C . ARG A 1 112 ? -0.497 -11.756 -14.750 1.00 88.00 112 ARG A C 1
ATOM 876 O O . ARG A 1 112 ? -1.101 -11.551 -13.685 1.00 88.00 112 ARG A O 1
ATOM 883 N N . ARG A 1 113 ? 0.678 -12.387 -14.825 1.00 88.56 113 ARG A N 1
ATOM 884 C CA . ARG A 1 113 ? 1.427 -12.919 -13.677 1.00 88.56 113 ARG A CA 1
ATOM 885 C C . ARG A 1 113 ? 2.390 -11.908 -13.082 1.00 88.56 113 ARG A C 1
ATOM 887 O O . ARG A 1 113 ? 2.827 -12.122 -11.957 1.00 88.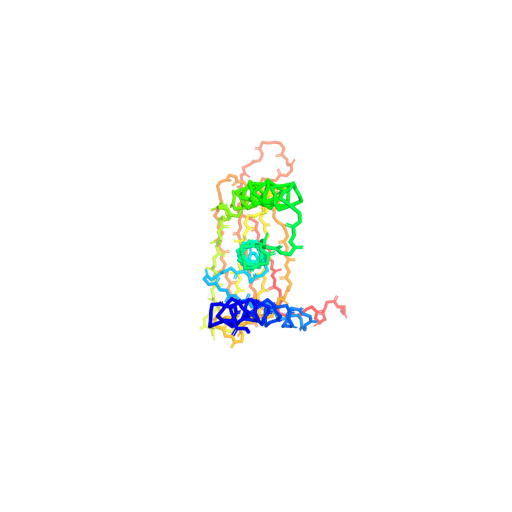56 113 ARG A O 1
ATOM 894 N N . HIS A 1 114 ? 2.680 -10.818 -13.782 1.00 91.25 114 HIS A N 1
ATOM 895 C CA . HIS A 1 114 ? 3.580 -9.774 -13.319 1.00 91.25 114 HIS A CA 1
ATOM 896 C C . HIS A 1 114 ? 2.954 -8.396 -13.512 1.00 91.25 114 HIS A C 1
ATOM 898 O O . HIS A 1 114 ? 2.039 -8.194 -14.314 1.00 91.25 114 HIS A O 1
ATOM 904 N N . GLU A 1 115 ? 3.399 -7.450 -12.699 1.00 91.81 115 GLU A N 1
ATOM 905 C CA . GLU A 1 115 ? 2.921 -6.076 -12.727 1.00 91.81 115 GLU A CA 1
ATOM 906 C C . GLU A 1 115 ? 4.045 -5.145 -12.289 1.00 91.81 115 GLU A C 1
ATOM 908 O O . GLU A 1 115 ? 4.676 -5.393 -11.268 1.00 91.81 115 GLU A O 1
ATOM 913 N N . VAL A 1 116 ? 4.270 -4.067 -13.033 1.00 91.69 116 VAL A N 1
ATOM 914 C CA . VAL A 1 116 ? 5.139 -2.967 -12.609 1.00 91.69 116 VAL A CA 1
ATOM 915 C C . VAL A 1 116 ? 4.265 -1.831 -12.119 1.00 91.69 116 VAL A C 1
ATOM 917 O O . VAL A 1 116 ? 3.281 -1.455 -12.766 1.00 91.69 116 VAL A O 1
ATOM 920 N N . ILE A 1 117 ? 4.634 -1.288 -10.963 1.00 90.56 117 ILE A N 1
ATOM 921 C CA . ILE A 1 117 ? 4.030 -0.083 -10.411 1.00 90.56 117 ILE A CA 1
ATOM 922 C C . ILE A 1 117 ? 5.131 0.957 -10.261 1.00 90.56 117 ILE A C 1
ATOM 924 O O . ILE A 1 117 ? 6.095 0.728 -9.535 1.00 90.56 117 ILE A O 1
ATOM 928 N N . ILE A 1 118 ? 4.963 2.094 -10.931 1.00 90.25 118 ILE A N 1
ATOM 929 C CA . ILE A 1 118 ? 5.840 3.257 -10.802 1.00 90.25 118 ILE A CA 1
ATOM 930 C C . ILE A 1 118 ? 5.068 4.300 -10.007 1.00 90.25 118 ILE A C 1
ATOM 932 O O . ILE A 1 118 ? 3.996 4.739 -10.430 1.00 90.25 118 ILE A O 1
ATOM 936 N N . SER A 1 119 ? 5.572 4.650 -8.830 1.00 87.19 119 SER A N 1
ATOM 937 C CA . SER A 1 119 ? 4.911 5.591 -7.928 1.00 87.19 119 SER A CA 1
ATOM 938 C C . SER A 1 119 ? 5.848 6.699 -7.497 1.00 87.19 119 SER A C 1
ATOM 940 O O . SER A 1 119 ? 6.997 6.426 -7.162 1.00 87.19 119 SER A O 1
ATOM 942 N N . GLU A 1 120 ? 5.330 7.918 -7.438 1.00 85.06 120 GLU A N 1
ATOM 943 C CA . GLU A 1 120 ? 6.057 9.067 -6.904 1.00 85.06 120 GLU A CA 1
ATOM 944 C C . GLU A 1 120 ? 6.420 8.864 -5.421 1.00 85.06 120 GLU A C 1
ATOM 946 O O . GLU A 1 120 ? 5.579 8.489 -4.587 1.00 85.06 120 GLU A O 1
ATOM 951 N N . ASP A 1 121 ? 7.686 9.112 -5.095 1.00 79.94 121 ASP A N 1
ATOM 952 C CA . ASP A 1 121 ? 8.172 9.183 -3.728 1.00 79.94 121 ASP A CA 1
ATOM 953 C C . ASP A 1 121 ? 8.008 10.606 -3.196 1.00 79.94 121 ASP A C 1
ATOM 955 O O . ASP A 1 121 ? 8.822 11.501 -3.422 1.00 79.94 121 ASP A O 1
ATOM 959 N N . SER A 1 122 ? 6.956 10.779 -2.404 1.00 67.44 122 SER A N 1
ATOM 960 C CA . SER A 1 122 ? 6.617 12.013 -1.693 1.00 67.44 12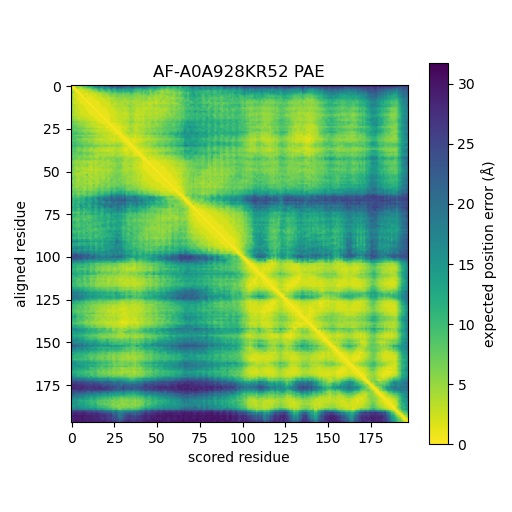2 SER A CA 1
ATOM 961 C C . SER A 1 122 ? 7.726 12.546 -0.772 1.00 67.44 122 SER A C 1
ATOM 963 O O . SER A 1 122 ? 7.633 13.679 -0.307 1.00 67.44 122 SER A O 1
ATOM 965 N N . THR A 1 123 ? 8.738 11.738 -0.447 1.00 68.06 123 THR A N 1
ATOM 966 C CA . THR A 1 123 ? 9.824 12.113 0.473 1.00 68.06 123 THR A CA 1
ATOM 967 C C . THR A 1 123 ? 10.997 12.758 -0.256 1.00 68.06 123 THR A C 1
ATOM 969 O O . THR A 1 123 ? 11.610 13.685 0.271 1.00 68.06 123 THR A O 1
ATOM 972 N N . PHE A 1 124 ? 11.309 12.263 -1.453 1.00 69.06 124 PHE A N 1
ATOM 973 C CA . PHE A 1 124 ? 12.534 12.598 -2.182 1.00 69.06 124 PHE A CA 1
ATOM 974 C C . PHE A 1 124 ? 12.268 13.212 -3.566 1.00 69.06 124 PHE A C 1
ATOM 976 O O . PHE A 1 124 ? 13.212 13.652 -4.214 1.00 69.06 124 PHE A O 1
ATOM 983 N N . GLY A 1 125 ? 11.005 13.298 -4.000 1.00 74.50 125 GLY A N 1
ATOM 984 C CA . GLY A 1 125 ? 10.601 13.992 -5.228 1.00 74.50 125 GLY A CA 1
ATOM 985 C C . GLY A 1 125 ? 10.904 13.244 -6.530 1.00 74.50 125 GLY A C 1
ATOM 986 O O . GLY A 1 125 ? 10.812 13.843 -7.595 1.00 74.50 125 GLY A O 1
ATOM 987 N N . GLY A 1 126 ? 11.273 11.964 -6.453 1.00 84.19 126 GLY A N 1
ATOM 988 C CA . GLY A 1 126 ? 11.491 11.082 -7.602 1.00 84.19 126 GLY A CA 1
ATOM 989 C C . GLY A 1 126 ? 10.428 9.990 -7.703 1.00 84.19 126 GLY A C 1
ATOM 990 O O . GLY A 1 126 ? 9.364 10.073 -7.088 1.00 84.19 126 GLY A O 1
ATOM 991 N N . TYR A 1 127 ? 10.714 8.942 -8.468 1.00 89.12 127 TYR A N 1
ATOM 992 C CA . TYR A 1 127 ? 9.794 7.831 -8.707 1.00 89.12 127 TYR A CA 1
ATOM 993 C C . TYR A 1 127 ? 10.433 6.504 -8.317 1.00 89.12 127 TYR A C 1
ATOM 995 O O . TYR A 1 127 ? 11.605 6.260 -8.568 1.00 89.12 127 TYR A O 1
ATOM 1003 N N . ASN A 1 128 ? 9.649 5.615 -7.721 1.00 89.12 128 ASN A N 1
ATOM 1004 C CA . ASN A 1 128 ? 10.069 4.252 -7.434 1.00 89.12 128 ASN A CA 1
ATOM 1005 C C . ASN A 1 128 ? 9.337 3.295 -8.374 1.00 89.12 128 ASN A C 1
ATOM 1007 O O . ASN A 1 128 ? 8.104 3.213 -8.334 1.00 89.12 128 ASN A O 1
ATOM 1011 N N . ALA A 1 129 ? 10.097 2.596 -9.214 1.00 90.31 129 ALA A N 1
ATOM 1012 C CA . ALA A 1 129 ? 9.607 1.541 -10.082 1.00 90.31 129 ALA A CA 1
ATOM 1013 C C . ALA A 1 129 ? 9.799 0.193 -9.384 1.00 90.31 129 ALA A C 1
ATOM 1015 O O . ALA A 1 129 ? 10.924 -0.256 -9.167 1.00 90.31 129 ALA A O 1
ATOM 1016 N N . VAL A 1 130 ? 8.690 -0.463 -9.042 1.00 89.88 130 VAL A N 1
ATOM 1017 C CA . VAL A 1 130 ? 8.691 -1.734 -8.313 1.00 89.88 130 VAL A CA 1
ATOM 1018 C C . VAL A 1 130 ? 8.027 -2.814 -9.155 1.00 89.88 130 VAL A C 1
ATOM 1020 O O . VAL A 1 130 ? 6.874 -2.663 -9.581 1.00 89.88 130 VAL A O 1
ATOM 1023 N N . LEU A 1 131 ? 8.745 -3.916 -9.371 1.00 91.38 131 LEU A N 1
ATOM 1024 C CA . LEU A 1 131 ? 8.199 -5.114 -9.992 1.00 91.38 131 LEU A CA 1
ATOM 1025 C C . LEU A 1 131 ? 7.454 -5.952 -8.951 1.00 91.38 131 LEU A C 1
ATOM 1027 O O . LEU A 1 131 ? 7.900 -6.125 -7.819 1.00 91.38 131 LEU A O 1
ATOM 1031 N N . TYR A 1 132 ? 6.319 -6.511 -9.353 1.00 90.88 132 TYR A N 1
ATOM 1032 C CA . TYR A 1 132 ? 5.537 -7.425 -8.540 1.00 90.88 132 TYR A CA 1
ATOM 1033 C C . TYR A 1 132 ? 5.251 -8.717 -9.281 1.00 90.88 132 TYR A C 1
ATOM 1035 O O . TYR A 1 132 ? 4.730 -8.720 -10.400 1.00 90.88 132 TYR A O 1
ATOM 1043 N N . ARG A 1 133 ? 5.447 -9.831 -8.581 1.00 90.88 133 ARG A N 1
ATOM 1044 C CA . ARG A 1 133 ? 4.858 -11.112 -8.946 1.00 90.88 133 ARG A CA 1
ATOM 1045 C C . ARG A 1 133 ? 3.417 -11.172 -8.456 1.00 90.88 133 ARG A C 1
ATOM 1047 O O . ARG A 1 133 ? 3.126 -11.089 -7.266 1.00 90.88 133 ARG A O 1
ATOM 1054 N N . ARG A 1 134 ? 2.476 -11.334 -9.373 1.00 90.88 134 ARG A N 1
ATOM 1055 C CA . ARG A 1 134 ? 1.040 -11.243 -9.115 1.00 90.88 134 ARG A CA 1
ATOM 1056 C C . ARG A 1 134 ? 0.427 -12.627 -8.916 1.00 90.88 134 ARG A C 1
ATOM 1058 O O . ARG A 1 134 ? 0.254 -13.388 -9.863 1.00 90.88 134 ARG A O 1
ATOM 1065 N N . TYR A 1 135 ? 0.030 -12.926 -7.680 1.00 89.19 135 TYR A N 1
ATOM 1066 C CA . TYR A 1 135 ? -0.729 -14.140 -7.348 1.00 89.19 135 TYR A CA 1
ATOM 1067 C C . TYR A 1 135 ? -2.235 -13.920 -7.504 1.00 89.19 135 TYR A C 1
ATOM 1069 O O . TYR A 1 135 ? -2.978 -14.818 -7.893 1.00 89.19 135 TYR A O 1
ATOM 1077 N N . SER A 1 136 ? -2.696 -12.705 -7.203 1.00 87.75 136 SER A N 1
ATOM 1078 C CA . SER A 1 136 ? -4.069 -12.259 -7.425 1.00 87.75 136 SER A CA 1
ATOM 1079 C C . SER A 1 136 ? -4.113 -10.730 -7.568 1.00 87.75 136 SER A C 1
ATOM 1081 O O . SER A 1 136 ? -3.113 -10.062 -7.299 1.00 87.75 136 SER A O 1
ATOM 1083 N N . PRO A 1 137 ? -5.258 -10.123 -7.937 1.00 84.50 137 PRO A N 1
ATOM 1084 C CA . PRO A 1 137 ? -5.402 -8.665 -7.926 1.00 84.50 137 PRO A CA 1
ATOM 1085 C C . PRO A 1 137 ? -5.095 -8.013 -6.566 1.00 84.50 137 PRO A C 1
ATOM 1087 O O . PRO A 1 137 ? -4.745 -6.836 -6.532 1.00 84.50 137 PRO A O 1
ATOM 1090 N N . PHE A 1 138 ? -5.222 -8.772 -5.473 1.00 87.00 138 PHE A N 1
ATOM 1091 C CA . PHE A 1 138 ? -5.097 -8.291 -4.097 1.00 87.00 138 PHE A CA 1
ATOM 1092 C C . PHE A 1 138 ? -3.848 -8.800 -3.378 1.00 87.00 138 PHE A C 1
ATOM 1094 O O . PHE A 1 138 ? -3.583 -8.351 -2.274 1.00 87.00 138 PHE A O 1
ATOM 1101 N N . LEU A 1 139 ? -3.107 -9.749 -3.952 1.00 88.38 139 LEU A N 1
ATOM 1102 C CA . LEU A 1 139 ? -1.962 -10.380 -3.301 1.00 88.38 139 LEU A CA 1
ATOM 1103 C C . LEU A 1 139 ? -0.817 -10.490 -4.296 1.00 88.38 139 LEU A C 1
ATOM 1105 O O . LEU A 1 139 ? -0.950 -11.149 -5.335 1.00 88.38 139 LEU A O 1
ATOM 1109 N N . LYS A 1 140 ? 0.295 -9.843 -3.972 1.00 91.75 140 LYS A N 1
ATOM 1110 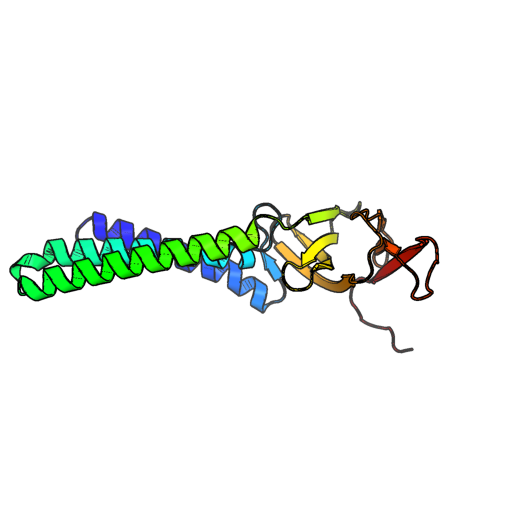C CA . LYS A 1 140 ? 1.458 -9.722 -4.847 1.00 91.75 140 LYS A CA 1
ATOM 1111 C C . LYS A 1 140 ? 2.734 -9.946 -4.042 1.00 91.75 140 LYS A C 1
ATOM 1113 O O . LYS A 1 140 ? 2.777 -9.559 -2.888 1.00 91.75 140 LYS A O 1
ATOM 1118 N N . GLY A 1 141 ? 3.744 -10.577 -4.620 1.00 88.69 141 GLY A N 1
ATOM 1119 C CA . GLY A 1 141 ? 5.098 -10.606 -4.066 1.00 88.69 141 GLY A CA 1
ATOM 1120 C C . GLY A 1 141 ? 5.896 -9.447 -4.641 1.00 88.69 141 GLY A C 1
ATOM 1121 O O . GLY A 1 141 ? 5.825 -9.221 -5.848 1.00 88.69 141 GLY A O 1
ATOM 1122 N N . GLU A 1 142 ? 6.588 -8.699 -3.792 1.00 87.00 142 GLU A N 1
ATOM 1123 C CA . GLU A 1 142 ? 7.511 -7.655 -4.237 1.00 87.00 142 GLU A CA 1
ATOM 1124 C C . GLU A 1 142 ? 8.799 -8.298 -4.766 1.00 87.00 142 GLU A C 1
ATOM 1126 O O . GLU A 1 142 ? 9.348 -9.208 -4.148 1.00 87.00 142 GLU A O 1
ATOM 1131 N N . GLU A 1 143 ? 9.225 -7.858 -5.944 1.00 85.94 143 GLU A N 1
ATOM 1132 C CA . GLU A 1 143 ? 10.409 -8.315 -6.680 1.00 85.94 143 GLU A CA 1
ATOM 1133 C C . GLU A 1 143 ? 11.397 -7.118 -6.774 1.00 85.94 143 GLU A C 1
ATOM 1135 O O . GLU A 1 143 ? 11.243 -6.157 -6.013 1.00 85.94 143 GLU A O 1
ATOM 1140 N N . PRO A 1 144 ? 12.439 -7.118 -7.635 1.00 83.56 144 PRO A N 1
ATOM 1141 C CA . PRO A 1 144 ? 13.373 -5.996 -7.711 1.00 83.56 144 PRO A CA 1
ATOM 1142 C C . PRO A 1 144 ? 12.700 -4.639 -7.976 1.00 83.56 144 PRO A C 1
ATOM 1144 O O . PRO A 1 144 ? 11.697 -4.533 -8.687 1.00 83.56 144 PRO A O 1
ATOM 1147 N N . SER A 1 145 ? 13.307 -3.589 -7.427 1.00 86.69 145 SER A N 1
ATOM 1148 C CA . SER A 1 145 ? 12.893 -2.197 -7.592 1.00 86.69 145 SER A CA 1
ATOM 1149 C C . SER A 1 145 ? 14.091 -1.304 -7.886 1.00 86.69 145 SER A C 1
ATOM 1151 O O . SER A 1 145 ? 15.206 -1.612 -7.459 1.00 86.69 145 SER A O 1
ATOM 1153 N N . PHE A 1 146 ? 13.860 -0.163 -8.525 1.00 88.88 146 PHE A N 1
ATOM 1154 C CA . PHE A 1 146 ? 14.857 0.899 -8.633 1.00 88.88 146 PHE A CA 1
ATOM 1155 C C . PHE A 1 146 ? 14.215 2.278 -8.475 1.00 88.88 146 PHE A C 1
ATOM 1157 O O . PHE A 1 146 ? 13.007 2.453 -8.649 1.00 88.88 146 PHE A O 1
ATOM 1164 N N . TYR A 1 147 ? 15.049 3.247 -8.112 1.00 88.69 147 TYR A N 1
ATOM 1165 C CA . TYR A 1 147 ? 14.654 4.631 -7.900 1.00 88.69 147 TYR A CA 1
ATOM 1166 C C . TYR A 1 147 ? 15.084 5.490 -9.093 1.00 88.69 147 TYR A C 1
ATOM 1168 O O . TYR A 1 147 ? 16.185 5.304 -9.602 1.00 88.69 147 TYR A O 1
ATOM 1176 N N . ILE A 1 148 ? 14.207 6.397 -9.515 1.00 87.69 148 ILE A N 1
ATOM 1177 C CA . ILE A 1 148 ? 14.387 7.350 -10.613 1.00 87.69 148 ILE A CA 1
ATOM 1178 C C . ILE A 1 148 ? 14.400 8.744 -9.992 1.00 87.69 148 ILE A C 1
ATOM 1180 O O . ILE A 1 148 ? 13.365 9.220 -9.515 1.00 87.69 148 ILE A O 1
ATOM 1184 N N . ASP A 1 149 ? 15.558 9.391 -9.978 1.00 86.44 149 ASP A N 1
ATOM 1185 C CA . ASP A 1 149 ? 15.765 10.740 -9.434 1.00 86.44 149 ASP A CA 1
ATOM 1186 C C . ASP A 1 149 ? 16.141 11.778 -10.496 1.00 86.44 149 ASP A C 1
ATOM 1188 O O . ASP A 1 149 ? 16.304 12.960 -10.195 1.00 86.44 149 ASP A O 1
ATOM 1192 N N . ASP A 1 150 ? 16.222 11.342 -11.745 1.00 83.75 150 ASP A N 1
ATOM 1193 C CA . ASP A 1 150 ? 16.887 12.027 -12.843 1.00 83.75 150 ASP A CA 1
ATOM 1194 C C . ASP A 1 150 ? 15.962 12.249 -14.053 1.00 83.75 150 ASP A C 1
ATOM 1196 O O . ASP A 1 150 ? 16.423 12.480 -15.175 1.00 83.75 150 ASP A O 1
ATOM 1200 N N . LEU A 1 151 ? 14.648 12.201 -13.812 1.00 84.69 151 LEU A N 1
ATOM 1201 C CA . LEU A 1 151 ? 13.605 12.374 -14.816 1.00 84.69 151 LEU A CA 1
ATOM 1202 C C . LEU A 1 151 ? 13.679 13.766 -15.464 1.00 84.69 151 LEU A C 1
ATOM 1204 O O . LEU A 1 151 ? 13.649 14.800 -14.787 1.00 84.69 151 LEU A O 1
ATOM 1208 N N . ALA A 1 152 ? 13.705 13.796 -16.793 1.00 79.88 152 ALA A N 1
ATOM 1209 C CA . ALA A 1 152 ? 13.585 15.021 -17.555 1.00 79.88 152 ALA A CA 1
ATOM 1210 C C . ALA A 1 152 ? 12.116 15.399 -17.763 1.00 79.88 152 ALA A C 1
ATOM 1212 O O . ALA A 1 152 ? 11.407 14.805 -18.561 1.00 79.88 152 ALA A O 1
ATOM 1213 N N . GLY A 1 153 ? 11.662 16.442 -17.067 1.00 78.81 153 GLY A N 1
ATOM 1214 C CA . GLY A 1 153 ? 10.354 1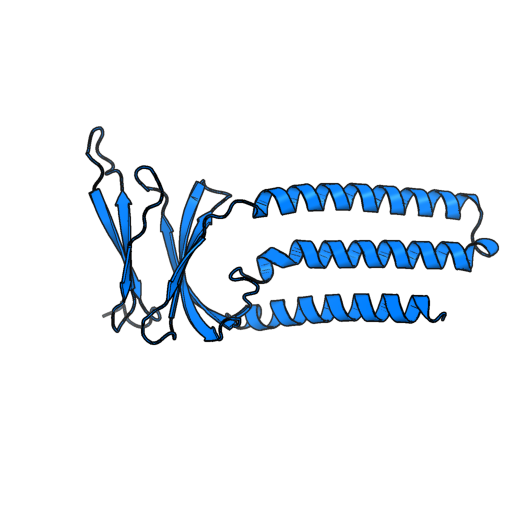7.043 -17.331 1.00 78.81 153 GLY A CA 1
ATOM 1215 C C . GLY A 1 153 ? 9.176 16.292 -16.706 1.00 78.81 153 GLY A C 1
ATOM 1216 O O . GLY A 1 153 ? 9.204 15.956 -15.521 1.00 78.81 153 GLY A O 1
ATOM 1217 N N . GLU A 1 154 ? 8.087 16.148 -17.467 1.00 81.44 154 GLU A N 1
ATOM 1218 C CA . GLU A 1 154 ? 6.868 15.498 -16.980 1.00 81.44 154 GLU A CA 1
ATOM 1219 C C . GLU A 1 154 ? 7.007 13.967 -16.982 1.00 81.44 154 GLU A C 1
ATOM 1221 O O . GLU A 1 154 ? 7.664 13.407 -17.853 1.00 81.44 154 GLU A O 1
ATOM 1226 N N . PRO A 1 155 ? 6.372 13.265 -16.027 1.00 82.62 155 PRO A N 1
ATOM 1227 C CA . PRO A 1 155 ? 6.435 11.809 -15.946 1.00 82.62 155 PRO A CA 1
ATOM 1228 C C . PRO A 1 155 ? 5.747 11.131 -17.133 1.00 82.62 155 PRO A C 1
ATOM 1230 O O . PRO A 1 155 ? 4.515 11.014 -17.165 1.00 82.62 155 PRO A O 1
ATOM 1233 N N . ASP A 1 156 ? 6.565 10.625 -18.051 1.00 86.94 156 ASP A N 1
ATOM 1234 C CA . ASP A 1 156 ? 6.181 9.700 -19.112 1.00 86.94 156 ASP A CA 1
ATOM 1235 C C . ASP A 1 156 ? 7.035 8.429 -19.026 1.00 86.94 156 ASP A C 1
ATOM 1237 O O . ASP A 1 156 ? 8.265 8.479 -18.998 1.00 86.94 156 ASP A O 1
ATOM 1241 N N . PHE A 1 157 ? 6.364 7.283 -18.920 1.00 90.19 157 PHE A N 1
ATOM 1242 C CA . PHE A 1 157 ? 7.001 5.988 -18.706 1.00 90.19 157 PHE A CA 1
ATOM 1243 C C . PHE A 1 157 ? 6.457 4.982 -19.711 1.00 90.19 157 PHE A C 1
ATOM 1245 O O . PHE A 1 157 ? 5.260 4.680 -19.716 1.00 90.19 157 PHE A O 1
ATOM 1252 N N . THR A 1 158 ? 7.352 4.382 -20.491 1.00 91.62 158 THR A N 1
ATOM 1253 C CA . THR A 1 158 ? 7.024 3.241 -21.353 1.00 91.62 158 THR A CA 1
ATOM 1254 C C . THR A 1 158 ? 7.531 1.957 -20.710 1.00 91.62 158 THR A C 1
ATOM 1256 O O . THR A 1 158 ? 8.635 1.922 -20.172 1.00 91.62 158 THR A O 1
ATOM 1259 N N . VAL A 1 159 ? 6.712 0.902 -20.719 1.00 92.75 159 VAL A N 1
ATOM 1260 C CA . VAL A 1 159 ? 7.073 -0.396 -20.133 1.00 92.75 159 VAL A CA 1
ATOM 1261 C C . VAL A 1 159 ? 6.922 -1.488 -21.177 1.00 92.75 159 VAL A C 1
ATOM 1263 O O . VAL A 1 159 ? 5.807 -1.735 -21.639 1.00 92.75 159 VAL A O 1
ATOM 1266 N N . ASP A 1 160 ? 8.025 -2.172 -21.468 1.00 93.50 160 ASP A N 1
ATOM 1267 C CA . ASP A 1 160 ? 8.067 -3.318 -22.375 1.00 93.50 160 ASP A CA 1
ATOM 1268 C C . ASP A 1 160 ? 8.367 -4.598 -21.594 1.00 93.50 160 ASP A C 1
ATOM 1270 O O . ASP A 1 160 ? 9.272 -4.646 -20.757 1.00 93.50 160 ASP A O 1
ATOM 1274 N N . TRP A 1 161 ? 7.595 -5.649 -21.863 1.00 92.75 161 TRP A N 1
ATOM 1275 C CA . TRP A 1 161 ? 7.721 -6.939 -21.187 1.00 92.75 161 TRP A CA 1
ATOM 1276 C C . TRP A 1 161 ? 8.561 -7.924 -21.996 1.00 92.75 161 TRP A C 1
ATOM 1278 O O . TRP A 1 161 ? 8.436 -8.018 -23.217 1.00 92.75 161 TRP A O 1
ATOM 1288 N N . TYR A 1 162 ? 9.363 -8.712 -21.284 1.00 89.62 162 TYR A N 1
ATOM 1289 C CA . TYR A 1 162 ? 10.190 -9.784 -21.828 1.00 89.62 162 TYR A CA 1
ATOM 1290 C C . TYR A 1 162 ? 9.939 -11.094 -21.071 1.00 89.62 162 TYR A C 1
ATOM 1292 O O . TYR A 1 162 ? 9.216 -11.134 -20.075 1.00 89.62 162 TYR A O 1
ATOM 1300 N N . GLU A 1 163 ? 10.543 -12.186 -21.540 1.00 85.44 163 GLU A N 1
ATOM 1301 C CA . GLU A 1 163 ? 10.423 -13.497 -20.886 1.00 85.44 163 GLU A CA 1
ATOM 1302 C C . GLU A 1 163 ? 11.069 -13.528 -19.491 1.00 85.44 163 GLU A C 1
ATOM 1304 O O . GLU A 1 163 ? 10.621 -14.273 -18.619 1.00 85.44 163 GLU A O 1
ATOM 1309 N N . ASP A 1 164 ? 12.101 -12.714 -19.274 1.00 87.19 164 ASP A N 1
ATOM 1310 C CA . ASP A 1 164 ? 12.929 -12.665 -18.067 1.00 87.19 164 ASP A CA 1
ATOM 1311 C C . ASP A 1 164 ? 12.691 -11.418 -17.200 1.00 87.19 164 ASP A C 1
ATOM 1313 O O . ASP A 1 164 ? 13.312 -11.286 -16.145 1.00 87.19 164 ASP A O 1
ATOM 1317 N N . GLY A 1 165 ? 11.787 -10.518 -17.597 1.00 89.00 165 GLY A N 1
ATOM 1318 C CA . GLY A 1 165 ? 11.501 -9.305 -16.841 1.00 89.00 165 GLY A CA 1
ATOM 1319 C C . GLY A 1 165 ? 10.751 -8.239 -17.634 1.00 89.00 165 GLY A C 1
ATOM 1320 O O . GLY A 1 165 ? 9.888 -8.530 -18.463 1.00 89.00 165 GLY A O 1
ATOM 1321 N N . CYS A 1 166 ? 11.090 -6.980 -17.380 1.00 92.25 166 CYS A N 1
ATOM 1322 C CA . CYS A 1 166 ? 10.587 -5.825 -18.118 1.00 92.25 166 CYS A CA 1
ATOM 1323 C C . CYS A 1 166 ? 11.633 -4.710 -18.192 1.00 92.25 166 CYS A C 1
ATOM 1325 O O . CYS A 1 166 ? 12.500 -4.597 -17.322 1.00 92.25 166 CYS A O 1
ATOM 1327 N N . SER A 1 167 ? 11.516 -3.837 -19.187 1.00 92.88 167 SER A N 1
ATOM 1328 C CA . SER A 1 167 ? 12.196 -2.544 -19.201 1.00 92.88 167 SER A CA 1
ATOM 1329 C C . SER A 1 167 ? 11.231 -1.411 -18.910 1.00 92.88 167 SER A C 1
ATOM 1331 O O . SER A 1 167 ? 10.079 -1.446 -19.331 1.00 92.88 167 SER A O 1
ATOM 1333 N N . VAL A 1 168 ? 11.731 -0.399 -18.215 1.00 92.88 168 VAL A N 1
ATOM 1334 C CA . VAL A 1 168 ? 11.070 0.885 -18.013 1.00 92.88 168 VAL A CA 1
ATOM 1335 C C . VAL A 1 168 ? 11.920 1.938 -18.714 1.00 92.88 168 VAL A C 1
ATOM 1337 O O . VAL A 1 168 ? 13.101 2.089 -18.395 1.00 92.88 168 VAL A O 1
ATOM 1340 N N . THR A 1 169 ? 11.321 2.633 -19.673 1.00 92.38 169 THR A N 1
ATOM 1341 C CA . THR A 1 169 ? 11.937 3.717 -20.438 1.00 92.38 169 THR A CA 1
ATOM 1342 C C . THR A 1 169 ? 11.345 5.049 -20.002 1.00 92.38 169 THR A C 1
ATOM 1344 O O . THR A 1 169 ? 10.124 5.154 -19.859 1.00 92.38 169 THR A O 1
ATOM 1347 N N . TYR A 1 170 ? 12.205 6.039 -19.777 1.00 90.94 170 TYR A N 1
ATOM 1348 C CA . TYR A 1 170 ? 11.843 7.389 -19.354 1.00 90.94 170 TYR A CA 1
ATOM 1349 C C . TYR A 1 170 ? 12.835 8.418 -19.903 1.00 90.94 170 TYR A C 1
ATOM 1351 O O . TYR A 1 170 ? 13.998 8.095 -20.148 1.00 90.94 170 TYR A O 1
ATOM 1359 N N . GLU A 1 171 ? 12.392 9.660 -20.085 1.00 89.12 171 GLU A N 1
ATOM 1360 C CA . GLU A 1 171 ? 13.286 10.750 -20.483 1.00 89.12 171 GLU A CA 1
ATOM 1361 C C . GLU A 1 171 ? 14.175 11.174 -19.305 1.00 89.12 171 GLU A C 1
ATOM 1363 O O . GLU A 1 171 ? 13.699 11.362 -18.184 1.00 89.12 171 GLU A O 1
ATOM 1368 N N . HIS A 1 172 ? 15.470 11.352 -19.561 1.00 85.06 172 HIS A N 1
ATOM 1369 C CA . HIS A 1 172 ? 16.483 11.714 -18.570 1.00 85.06 172 HIS A CA 1
ATOM 1370 C C . HIS A 1 172 ? 17.353 12.887 -19.053 1.00 85.06 172 HIS A C 1
ATOM 1372 O O . HIS A 1 172 ? 17.682 12.986 -20.240 1.00 85.06 172 HIS A O 1
ATOM 1378 N N . TYR A 1 173 ? 17.759 13.767 -18.126 1.00 76.81 173 TYR A N 1
ATOM 1379 C CA . TYR A 1 173 ? 18.749 14.817 -18.385 1.00 76.81 173 TYR A CA 1
ATOM 1380 C C . TYR A 1 173 ? 20.159 14.298 -18.131 1.00 76.81 173 TYR A C 1
ATOM 1382 O O . TYR A 1 173 ? 20.545 14.127 -16.977 1.00 76.81 173 TYR A O 1
ATOM 1390 N N . SER A 1 174 ? 20.970 14.155 -19.183 1.00 68.00 174 SER A N 1
ATOM 1391 C CA . SER A 1 174 ? 22.379 13.799 -18.991 1.00 68.00 174 SER A CA 1
ATOM 1392 C C . SER A 1 174 ? 23.090 14.813 -18.079 1.00 68.00 174 SER A C 1
ATOM 1394 O O . SER A 1 174 ? 22.797 16.009 -18.129 1.00 68.00 174 SER A O 1
ATOM 1396 N N . GLU A 1 175 ? 24.092 14.363 -17.321 1.00 67.44 175 GLU A N 1
ATOM 1397 C CA . GLU A 1 175 ? 24.879 15.205 -16.400 1.00 67.44 175 GLU A CA 1
ATOM 1398 C C . GLU A 1 175 ? 25.621 16.380 -17.084 1.00 67.44 175 GLU A C 1
ATOM 1400 O O . GLU A 1 175 ? 26.188 17.251 -16.418 1.00 67.44 175 GLU A O 1
ATOM 1405 N N . TYR A 1 176 ? 25.628 16.436 -18.419 1.00 68.12 176 TYR A N 1
ATOM 1406 C CA . TYR A 1 176 ? 26.243 17.510 -19.187 1.00 68.12 176 TYR A CA 1
ATOM 1407 C C . TYR A 1 176 ? 25.321 18.732 -19.311 1.00 68.12 176 TYR A C 1
ATOM 1409 O O . TYR A 1 176 ? 24.241 18.681 -19.899 1.00 68.12 176 TYR A O 1
ATOM 1417 N N . LEU A 1 177 ? 25.803 19.876 -18.814 1.00 58.75 177 LEU A N 1
ATOM 1418 C CA . LEU A 1 177 ? 25.151 21.183 -18.948 1.00 58.75 177 LEU A CA 1
ATOM 1419 C C . LEU A 1 177 ? 24.790 21.490 -20.412 1.00 58.75 177 LEU A C 1
ATOM 1421 O O . LEU A 1 177 ? 25.674 21.669 -21.250 1.00 58.75 177 LEU A O 1
ATOM 1425 N N . GLY A 1 178 ? 23.489 21.615 -20.687 1.00 64.94 178 GLY A N 1
ATOM 1426 C CA . GLY A 1 178 ? 22.953 21.963 -22.007 1.00 64.94 178 GLY A CA 1
ATOM 1427 C C . GLY A 1 178 ? 22.660 20.776 -22.927 1.00 64.94 178 GLY A C 1
ATOM 1428 O O . GLY A 1 178 ? 22.387 21.001 -24.104 1.00 64.94 178 GLY A O 1
ATOM 1429 N N . ALA A 1 179 ? 22.720 19.541 -22.426 1.00 70.25 179 ALA A N 1
ATOM 1430 C CA . ALA A 1 179 ? 22.263 18.374 -23.169 1.00 70.25 179 ALA A CA 1
ATOM 1431 C C . ALA A 1 179 ? 20.733 18.354 -23.314 1.00 70.25 179 ALA A C 1
ATOM 1433 O O . ALA A 1 179 ? 20.002 18.736 -22.397 1.00 70.25 179 ALA A O 1
ATOM 1434 N N . GLU A 1 180 ? 20.264 17.897 -24.473 1.00 78.25 180 GLU A N 1
ATOM 1435 C CA . GLU A 1 180 ? 18.849 17.605 -24.693 1.00 78.25 180 GLU A CA 1
ATOM 1436 C C . GLU A 1 180 ? 18.439 16.350 -23.897 1.00 78.25 180 GLU A C 1
ATOM 1438 O O . GLU A 1 180 ? 19.285 15.472 -23.684 1.00 78.25 180 GLU A O 1
ATOM 1443 N N . PRO A 1 181 ? 17.174 16.253 -23.443 1.00 80.19 181 PRO A N 1
ATOM 1444 C CA . PRO A 1 181 ? 16.644 15.034 -22.844 1.00 80.19 181 PRO A CA 1
ATOM 1445 C C . PRO A 1 181 ? 16.828 13.837 -23.777 1.00 80.19 181 PRO A C 1
ATOM 1447 O O . PRO A 1 181 ? 16.643 13.947 -24.990 1.00 80.19 181 PRO A O 1
ATOM 1450 N N . THR A 1 182 ? 17.178 12.689 -23.209 1.00 83.06 182 THR A N 1
ATOM 1451 C CA . THR A 1 182 ? 17.309 11.434 -23.957 1.00 83.06 182 THR A CA 1
ATOM 1452 C C . THR A 1 182 ? 16.573 10.313 -23.253 1.00 83.06 182 THR A C 1
ATOM 1454 O O . THR A 1 182 ? 16.568 10.264 -22.023 1.00 83.06 182 THR A O 1
ATOM 1457 N N . ASP A 1 183 ? 16.029 9.379 -24.028 1.00 86.00 183 ASP A N 1
ATOM 1458 C CA . ASP A 1 183 ? 15.396 8.179 -23.493 1.00 86.00 183 ASP A CA 1
ATOM 1459 C C . ASP A 1 183 ? 16.432 7.288 -22.806 1.00 86.00 183 ASP A C 1
ATOM 1461 O O . ASP A 1 183 ? 17.353 6.752 -23.433 1.00 86.00 183 ASP A O 1
ATOM 1465 N N . PHE A 1 184 ? 16.255 7.091 -21.507 1.00 87.31 184 PHE A N 1
ATOM 1466 C CA . PHE A 1 184 ? 16.990 6.113 -20.729 1.00 87.31 184 PHE A CA 1
ATOM 1467 C C . PHE A 1 184 ? 16.103 4.902 -20.463 1.00 87.31 184 PHE A C 1
ATOM 1469 O O . PHE A 1 184 ? 14.907 5.024 -20.216 1.00 87.31 184 PHE A O 1
ATOM 1476 N N . THR A 1 185 ? 16.679 3.704 -20.542 1.00 90.44 185 THR A N 1
ATOM 1477 C CA . THR A 1 185 ? 15.945 2.451 -20.346 1.00 90.44 185 THR A CA 1
ATOM 1478 C C . THR A 1 185 ? 16.632 1.602 -19.295 1.00 90.44 185 THR A C 1
ATOM 1480 O O . THR A 1 185 ? 17.772 1.174 -19.482 1.00 90.44 185 THR A O 1
ATOM 1483 N N . GLN A 1 186 ? 15.907 1.287 -18.225 1.00 89.44 186 GLN A N 1
ATOM 1484 C CA . GLN A 1 186 ? 16.381 0.422 -17.153 1.00 89.44 186 GLN A CA 1
ATOM 1485 C C . GLN A 1 186 ? 15.576 -0.874 -17.102 1.00 89.44 186 GLN A C 1
ATOM 1487 O O . GLN A 1 186 ? 14.360 -0.879 -17.285 1.00 89.44 186 GLN A O 1
ATOM 1492 N N . ARG A 1 187 ? 16.257 -2.000 -16.865 1.00 89.81 187 ARG A N 1
ATOM 1493 C CA . ARG A 1 187 ? 15.640 -3.332 -16.819 1.00 89.81 187 ARG A CA 1
ATOM 1494 C C . ARG A 1 187 ? 1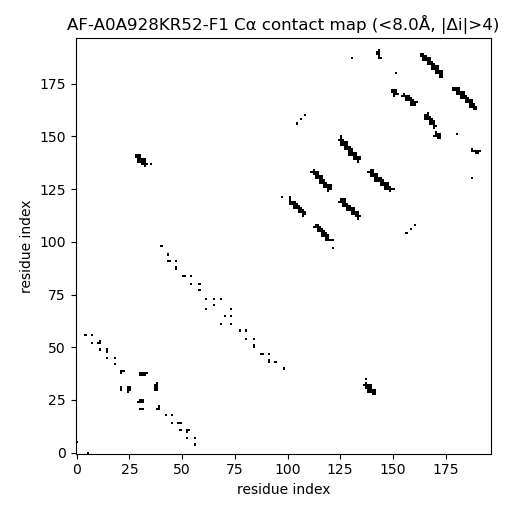5.466 -3.837 -15.392 1.00 89.81 187 ARG A C 1
ATOM 1496 O O . ARG A 1 187 ? 16.361 -3.702 -14.562 1.00 89.81 187 ARG A O 1
ATOM 1503 N N . LEU A 1 188 ? 14.325 -4.473 -15.156 1.00 89.12 188 LEU A N 1
ATOM 1504 C CA . LEU A 1 188 ? 13.973 -5.223 -13.956 1.00 89.12 188 LEU A CA 1
ATOM 1505 C C . LEU A 1 188 ? 13.809 -6.692 -14.348 1.00 89.12 188 LEU A C 1
ATOM 1507 O O . LEU A 1 188 ? 13.020 -6.997 -15.237 1.00 89.12 188 LEU A O 1
ATOM 1511 N N . TYR A 1 189 ? 14.531 -7.591 -13.684 1.00 86.88 189 TYR A N 1
ATOM 1512 C CA . TYR A 1 189 ? 14.496 -9.027 -13.968 1.00 86.88 189 TYR A CA 1
ATOM 1513 C C . TYR A 1 189 ? 13.644 -9.782 -12.942 1.00 86.88 189 TYR A C 1
ATOM 1515 O O . TYR A 1 189 ? 13.576 -9.399 -11.770 1.00 86.88 189 TYR A O 1
ATOM 1523 N N . PHE A 1 190 ? 13.012 -10.877 -13.367 1.00 81.12 190 PHE A N 1
ATOM 1524 C CA . PHE A 1 190 ? 12.320 -11.803 -12.475 1.00 81.12 190 PHE A CA 1
ATOM 1525 C C . PHE A 1 190 ? 13.350 -12.531 -11.603 1.00 81.12 190 PHE A C 1
ATOM 1527 O O . PHE A 1 190 ? 13.986 -13.471 -12.063 1.00 81.12 190 PHE A O 1
ATOM 1534 N N . ASN A 1 191 ? 13.464 -12.132 -10.333 1.00 70.00 191 ASN A N 1
ATOM 1535 C CA . ASN A 1 191 ? 14.312 -12.749 -9.310 1.00 70.00 191 ASN A CA 1
ATOM 1536 C C . ASN A 1 191 ? 15.833 -12.696 -9.616 1.00 70.00 191 ASN A C 1
ATOM 1538 O O . ASN A 1 191 ? 16.340 -13.324 -10.540 1.00 70.00 191 ASN A O 1
ATOM 1542 N N . ASN A 1 192 ? 16.596 -11.996 -8.770 1.00 51.75 192 ASN A N 1
ATOM 1543 C CA . ASN A 1 192 ? 18.061 -11.852 -8.843 1.00 51.75 192 ASN A CA 1
ATOM 1544 C C . ASN A 1 192 ? 18.814 -13.145 -8.441 1.00 51.75 192 ASN A C 1
ATOM 1546 O O . ASN A 1 192 ? 19.715 -13.129 -7.603 1.00 51.75 192 ASN A O 1
ATOM 1550 N N . GLN A 1 193 ? 18.454 -14.295 -9.011 1.00 43.88 193 GLN A N 1
ATOM 1551 C CA . GLN A 1 193 ? 19.278 -15.498 -8.928 1.00 43.88 193 GLN A CA 1
ATOM 1552 C C . GLN A 1 193 ? 20.027 -15.671 -10.249 1.00 43.88 193 GLN A C 1
ATOM 1554 O O . GLN A 1 193 ? 19.452 -16.133 -11.229 1.00 43.88 193 GLN A O 1
ATOM 1559 N N . ASN A 1 194 ? 21.322 -15.322 -10.217 1.00 38.88 194 ASN A N 1
ATOM 1560 C CA . ASN A 1 194 ? 22.368 -15.525 -11.237 1.00 38.88 194 ASN A CA 1
ATOM 1561 C C . ASN A 1 194 ? 22.753 -14.305 -12.101 1.00 38.88 194 ASN A C 1
ATOM 1563 O O . ASN A 1 194 ? 22.772 -14.394 -13.324 1.00 38.88 194 ASN A O 1
ATOM 1567 N N . ILE A 1 195 ? 23.198 -13.213 -11.470 1.00 43.03 195 ILE A N 1
ATOM 1568 C CA . ILE A 1 195 ? 24.239 -12.352 -12.071 1.00 43.03 195 ILE A CA 1
ATOM 1569 C C . ILE A 1 195 ? 25.518 -12.491 -11.232 1.00 43.03 195 ILE A C 1
ATOM 1571 O O . ILE A 1 195 ? 26.022 -11.541 -10.652 1.00 43.03 195 ILE A O 1
ATOM 1575 N N . GLU A 1 196 ? 26.002 -13.724 -11.116 1.00 41.28 196 GLU A N 1
ATOM 1576 C CA . GLU A 1 196 ? 27.405 -14.040 -10.830 1.00 41.28 196 GLU A CA 1
ATOM 1577 C C . GLU A 1 196 ? 27.745 -15.307 -11.622 1.00 41.28 196 GLU A C 1
ATOM 1579 O O . GLU A 1 196 ? 27.667 -16.413 -11.089 1.00 41.28 196 GLU A O 1
ATOM 1584 N N . GLN A 1 197 ? 28.061 -15.145 -12.910 1.00 33.00 197 GLN A N 1
ATOM 1585 C CA . GLN A 1 197 ? 29.006 -15.989 -13.653 1.00 33.00 197 GLN A CA 1
ATOM 1586 C C . GLN A 1 197 ? 29.722 -15.145 -14.702 1.00 33.00 197 GLN A C 1
ATOM 1588 O O . GLN A 1 197 ? 29.024 -14.411 -15.436 1.00 33.00 197 GLN A O 1
#

pLDDT: mean 79.56, std 10.76, range [33.0, 93.5]

Radius of gyration: 23.87 Å; Cα contacts (8 Å, |Δi|>4): 249; chains: 1; bounding box: 55×38×66 Å

Solvent-accessible surface area (backbone atoms only — not comparable to full-atom values): 11281 Å² total; per-residue (Å²): 136,56,75,68,56,55,52,52,48,53,52,46,53,49,52,50,49,53,53,48,66,44,47,58,41,44,77,73,51,25,44,34,35,54,99,86,39,57,42,75,75,46,45,65,57,54,52,50,53,46,52,53,51,49,48,55,50,51,53,51,50,51,66,75,43,49,88,82,42,58,70,67,59,54,50,53,53,51,53,51,49,53,53,50,50,52,54,50,50,53,50,46,51,56,54,50,60,71,65,71,74,59,58,69,49,75,51,67,42,96,87,57,46,36,35,41,40,36,33,48,36,89,88,79,78,29,34,38,41,36,36,28,43,37,80,47,96,41,36,27,32,71,51,54,64,53,78,45,82,54,68,39,80,73,98,56,78,48,76,51,79,55,98,62,32,34,38,46,32,32,41,24,52,57,96,53,91,88,55,69,69,42,82,42,75,49,77,43,55,69,63,95,81,79,92,80,129

Nearest PDB structures (foldseek):
  5a8d-assembly1_A  TM=4.050E-01  e=2.358E+00  Acetivibrio thermocellus